Protein AF-A0A7R9KMX4-F1 (afdb_monomer_lite)

Foldseek 3Di:
DPPPPVVVVVVVVVVVVVVVVVVPPDDDDDDDDPPDPDPPPPPPDPDPVQVVLVVCLVVQLVVQLVVQLCCCVPPPDDNVVSLVSNLCSNVVSNVVSVCCCCPVVVVDDYDDDDDDPDDDQDFDPPPPDDPVVVVVVVVLVVLVLLVQLVQLVLQQCLLPPVVLVDPDDGDSPVVSVVQVVQQVVCNRRVHDGDGDDNVVSNVVSVSVDDDDQDDDPNHRDPPPLQLPVVDPVVLVVVVVVVVVVLVVVLVCLVPDPDPVSVSCSSVSVVVVVVVCVPVVCVVDPVSSVCSVVVPPD

Structure (mmCIF, N/CA/C/O backbone):
data_AF-A0A7R9KMX4-F1
#
_entry.id   AF-A0A7R9KMX4-F1
#
loop_
_atom_site.group_PDB
_atom_site.id
_atom_site.type_symbol
_atom_site.label_atom_id
_atom_site.label_alt_id
_atom_site.label_comp_id
_atom_site.label_asym_id
_atom_site.label_entity_id
_atom_site.label_seq_id
_atom_site.pdbx_PDB_ins_code
_atom_site.Cartn_x
_atom_site.Cartn_y
_atom_site.Cartn_z
_atom_site.occupancy
_atom_site.B_iso_or_equiv
_atom_site.auth_seq_id
_atom_site.auth_comp_id
_atom_site.auth_asym_id
_atom_site.auth_atom_id
_atom_site.pdbx_PDB_model_num
ATOM 1 N N . MET A 1 1 ? 10.189 -11.651 -12.670 1.00 30.58 1 MET A N 1
ATOM 2 C CA . MET A 1 1 ? 9.403 -10.481 -12.214 1.00 30.58 1 MET A CA 1
ATOM 3 C C . MET A 1 1 ? 10.370 -9.301 -11.988 1.00 30.58 1 MET A C 1
ATOM 5 O O . MET A 1 1 ? 10.647 -8.910 -10.870 1.00 30.58 1 MET A O 1
ATOM 9 N N . GLN A 1 2 ? 10.963 -8.728 -13.034 1.00 22.75 2 GLN A N 1
ATOM 10 C CA . GLN A 1 2 ? 11.667 -7.454 -12.853 1.00 22.75 2 GLN A CA 1
ATOM 11 C C . GLN A 1 2 ? 10.612 -6.356 -12.738 1.00 22.75 2 GLN A C 1
ATOM 13 O O . GLN A 1 2 ? 9.810 -6.152 -13.646 1.00 22.75 2 GLN A O 1
ATOM 18 N N . TYR A 1 3 ? 10.582 -5.705 -11.580 1.00 24.77 3 TYR A N 1
ATOM 19 C CA . TYR A 1 3 ? 9.851 -4.469 -11.364 1.00 24.77 3 TYR A CA 1
ATOM 20 C C . TYR A 1 3 ? 10.537 -3.410 -12.234 1.00 24.77 3 TYR A C 1
ATOM 22 O O . TYR A 1 3 ? 11.650 -2.979 -11.934 1.00 24.77 3 TYR A O 1
ATOM 30 N N . ASN A 1 4 ? 9.915 -3.046 -13.355 1.00 29.06 4 ASN A N 1
ATOM 31 C CA . ASN A 1 4 ? 10.436 -2.050 -14.290 1.00 29.06 4 ASN A CA 1
ATOM 32 C C . ASN A 1 4 ? 10.187 -0.632 -13.738 1.00 29.06 4 ASN A C 1
ATOM 34 O O . ASN A 1 4 ? 9.539 0.208 -14.350 1.00 29.06 4 ASN A O 1
ATOM 38 N N . SER A 1 5 ? 10.718 -0.351 -12.545 1.00 28.20 5 SER A N 1
ATOM 39 C CA . SER A 1 5 ? 10.874 1.009 -12.008 1.00 28.20 5 SER A CA 1
ATOM 40 C C . SER A 1 5 ? 11.953 1.818 -12.754 1.00 28.20 5 SER A C 1
ATOM 42 O O . SER A 1 5 ? 12.164 2.990 -12.451 1.00 28.20 5 SER A O 1
ATOM 44 N N . SER A 1 6 ? 12.615 1.217 -13.747 1.00 30.69 6 SER A N 1
ATOM 45 C CA . SER A 1 6 ? 13.518 1.860 -14.709 1.00 30.69 6 SER A CA 1
ATOM 46 C C . SER A 1 6 ? 12.793 2.651 -15.802 1.00 30.69 6 SER A C 1
ATOM 48 O O . SER A 1 6 ? 13.384 3.591 -16.327 1.00 30.69 6 SER A O 1
ATOM 50 N N . VAL A 1 7 ? 11.512 2.373 -16.094 1.00 36.19 7 VAL A N 1
ATOM 51 C CA . VAL A 1 7 ? 10.794 3.025 -17.213 1.00 36.19 7 VAL A CA 1
ATOM 52 C C . VAL A 1 7 ? 10.676 4.539 -17.014 1.00 36.19 7 VAL A C 1
ATOM 54 O O . VAL A 1 7 ? 10.764 5.296 -17.976 1.00 36.19 7 VAL A O 1
ATOM 57 N N . SER A 1 8 ? 10.570 5.019 -15.772 1.00 35.72 8 SER A N 1
ATOM 58 C CA . SER A 1 8 ? 10.517 6.459 -15.471 1.00 35.72 8 SER A CA 1
ATOM 59 C C . SER A 1 8 ? 11.884 7.159 -15.493 1.00 35.72 8 SER A C 1
ATOM 61 O O . SER A 1 8 ? 11.933 8.380 -15.595 1.00 35.72 8 SER A O 1
ATOM 63 N N . VAL A 1 9 ? 12.995 6.418 -15.395 1.00 37.81 9 VAL A N 1
ATOM 64 C CA . VAL A 1 9 ? 14.357 6.987 -15.415 1.00 37.81 9 VAL A CA 1
ATOM 65 C C . VAL A 1 9 ? 14.947 6.928 -16.826 1.00 37.81 9 VAL A C 1
ATOM 67 O O . VAL A 1 9 ? 15.541 7.906 -17.275 1.00 37.81 9 VAL A O 1
ATOM 70 N N . GLU A 1 10 ? 14.713 5.840 -17.567 1.00 34.84 10 GLU A N 1
ATOM 71 C CA . GLU A 1 10 ? 15.116 5.728 -18.976 1.00 34.84 10 GLU A CA 1
ATOM 72 C C . GLU A 1 10 ? 14.384 6.736 -19.866 1.00 34.84 10 GLU A C 1
ATOM 74 O O . GLU A 1 10 ? 15.009 7.330 -20.742 1.00 34.84 10 GLU A O 1
ATOM 79 N N . SER A 1 11 ? 13.110 7.034 -19.585 1.00 37.22 11 SER A N 1
ATOM 80 C CA . SER A 1 11 ? 12.368 8.086 -20.298 1.00 37.22 11 SER A CA 1
ATOM 81 C C . SER A 1 11 ? 12.935 9.493 -20.054 1.00 37.22 11 SER A C 1
ATOM 83 O O . SER A 1 11 ? 12.973 10.297 -20.982 1.00 37.22 11 SER A O 1
ATOM 85 N N . TYR A 1 12 ? 13.468 9.789 -18.863 1.00 37.06 12 TYR A N 1
ATOM 86 C CA . TYR A 1 12 ? 14.128 11.075 -18.585 1.00 37.06 12 TYR A CA 1
ATOM 87 C C . TYR A 1 12 ? 15.508 11.202 -19.254 1.00 37.06 12 TYR A C 1
ATOM 89 O O . TYR A 1 12 ? 15.857 12.280 -19.739 1.00 37.06 12 TYR A O 1
ATOM 97 N N . ILE A 1 13 ? 16.280 10.111 -19.327 1.00 40.91 13 ILE A N 1
ATOM 98 C CA . ILE A 1 13 ? 17.601 10.097 -19.982 1.00 40.91 13 ILE A CA 1
ATOM 99 C C . ILE A 1 13 ? 17.457 10.215 -21.511 1.00 40.91 13 ILE A C 1
ATOM 101 O O . ILE A 1 13 ? 18.234 10.925 -22.152 1.00 40.91 13 ILE A O 1
ATOM 105 N N . TYR A 1 14 ? 16.419 9.610 -22.100 1.00 37.66 14 TYR A N 1
ATOM 106 C CA . TYR A 1 14 ? 16.157 9.708 -23.542 1.00 37.66 14 TYR A CA 1
ATOM 107 C C . TYR A 1 14 ? 15.732 11.125 -23.984 1.00 37.66 14 TYR A C 1
ATOM 109 O O . TYR A 1 14 ? 16.100 11.577 -25.069 1.00 37.66 14 TYR A O 1
ATOM 117 N N . ILE A 1 15 ? 15.018 11.874 -23.130 1.00 43.34 15 ILE A N 1
ATOM 118 C CA . ILE A 1 15 ? 14.582 13.254 -23.425 1.00 43.34 15 ILE A CA 1
ATOM 119 C C . ILE A 1 15 ? 15.758 14.254 -23.411 1.00 43.34 15 ILE A C 1
ATOM 121 O O . ILE A 1 15 ? 15.774 15.197 -24.210 1.00 43.34 15 ILE A O 1
ATOM 125 N N . GLN A 1 16 ? 16.778 14.055 -22.566 1.00 35.25 16 GLN A N 1
ATOM 126 C CA . GLN A 1 16 ? 17.958 14.936 -22.552 1.00 35.25 16 GLN A CA 1
ATOM 127 C C . GLN A 1 16 ? 18.905 14.717 -23.739 1.00 35.25 16 GLN A C 1
ATOM 129 O O . GLN A 1 16 ? 19.481 15.681 -24.242 1.00 35.25 16 GLN A O 1
ATOM 134 N N . ASN A 1 17 ? 19.043 13.482 -24.228 1.00 33.88 17 ASN A N 1
ATOM 135 C CA . ASN A 1 17 ? 19.942 13.201 -25.352 1.00 33.88 17 ASN A CA 1
ATOM 136 C C . ASN A 1 17 ? 19.390 13.681 -26.704 1.00 33.88 17 ASN A C 1
ATOM 138 O O . ASN A 1 17 ? 20.171 14.018 -27.587 1.00 33.88 17 ASN A O 1
ATOM 142 N N . ASN A 1 18 ? 18.066 13.792 -26.863 1.00 37.34 18 ASN A N 1
ATOM 143 C CA . ASN A 1 18 ? 17.474 14.296 -28.109 1.00 37.34 18 ASN A CA 1
ATOM 144 C C . ASN A 1 18 ? 17.353 15.827 -28.160 1.00 37.34 18 ASN A C 1
ATOM 146 O O . ASN A 1 18 ? 17.407 16.403 -29.245 1.00 37.34 18 ASN A O 1
ATOM 150 N N . THR A 1 19 ? 17.245 16.511 -27.016 1.00 39.81 19 THR A N 1
ATOM 151 C CA . THR A 1 19 ? 17.252 17.987 -26.988 1.00 39.81 19 THR A CA 1
ATOM 152 C C . THR A 1 19 ? 18.641 18.573 -27.255 1.00 39.81 19 THR A C 1
ATOM 154 O O . THR A 1 19 ? 18.738 19.637 -27.862 1.00 39.81 19 THR A O 1
ATOM 157 N N . SER A 1 20 ? 19.720 17.865 -26.900 1.00 33.75 20 SER A N 1
ATOM 158 C CA . SER A 1 20 ? 21.092 18.266 -27.246 1.00 33.75 20 SER A CA 1
ATOM 159 C C . SER A 1 20 ? 21.442 18.022 -28.721 1.00 33.75 20 SER A C 1
ATOM 161 O O . SER A 1 20 ? 22.230 18.774 -29.291 1.00 33.75 20 SER A O 1
ATOM 163 N N . LEU A 1 21 ? 20.816 17.034 -29.369 1.00 38.41 21 LEU A N 1
ATOM 164 C CA . LEU A 1 21 ? 21.034 16.733 -30.788 1.00 38.41 21 LEU A CA 1
ATOM 165 C C . LEU A 1 21 ? 20.275 17.696 -31.721 1.00 38.41 21 LEU A C 1
ATOM 167 O O . LEU A 1 21 ? 20.786 18.044 -32.781 1.00 38.41 21 LEU A O 1
ATOM 171 N N . PHE A 1 22 ? 19.116 18.213 -31.293 1.00 36.69 22 PHE A N 1
ATOM 172 C CA . PHE A 1 22 ? 18.336 19.203 -32.056 1.00 36.69 22 PHE A CA 1
ATOM 173 C C . PHE A 1 22 ? 18.947 20.618 -32.057 1.00 36.69 22 PHE A C 1
ATOM 175 O O . PHE A 1 22 ? 18.589 21.442 -32.896 1.00 36.69 22 PHE A O 1
ATOM 182 N N . ALA A 1 23 ? 19.878 20.914 -31.143 1.00 33.53 23 ALA A N 1
ATOM 183 C CA . ALA A 1 23 ? 20.538 22.219 -31.062 1.00 33.53 23 ALA A CA 1
ATOM 184 C C . ALA A 1 23 ? 21.723 22.383 -32.039 1.00 33.53 23 ALA A C 1
ATOM 186 O O . ALA A 1 23 ? 22.196 23.501 -32.229 1.00 33.53 23 ALA A O 1
ATOM 187 N N . ASN A 1 24 ? 22.194 21.304 -32.679 1.00 32.41 24 ASN A N 1
ATOM 188 C CA . ASN A 1 24 ? 23.430 21.310 -33.475 1.00 32.41 24 ASN A CA 1
ATOM 189 C C . ASN A 1 24 ? 23.226 21.263 -34.999 1.00 32.41 24 ASN A C 1
ATOM 191 O O . ASN A 1 24 ? 24.186 21.043 -35.734 1.00 32.41 24 ASN A O 1
ATOM 195 N N . THR A 1 25 ? 22.012 21.486 -35.509 1.00 35.09 25 THR A N 1
ATOM 196 C CA . THR A 1 25 ? 21.752 21.437 -36.962 1.00 35.09 25 THR A CA 1
ATOM 197 C C . THR A 1 25 ? 20.990 22.659 -37.465 1.00 35.09 25 THR A C 1
ATOM 199 O O . THR A 1 25 ? 19.931 22.568 -38.073 1.00 35.09 25 THR A O 1
ATOM 202 N N . THR A 1 26 ? 21.572 23.837 -37.261 1.00 38.19 26 THR A N 1
ATOM 203 C CA . THR A 1 26 ? 21.320 24.992 -38.129 1.00 38.19 26 THR A CA 1
ATOM 204 C C . THR A 1 26 ? 22.651 25.419 -38.721 1.00 38.19 26 THR A C 1
ATOM 206 O O . THR A 1 26 ? 23.352 26.206 -38.097 1.00 38.19 26 THR A O 1
ATOM 209 N N . ASN A 1 27 ? 23.036 24.814 -39.849 1.00 33.09 27 ASN A N 1
ATOM 210 C CA . ASN A 1 27 ? 23.897 25.386 -40.894 1.00 33.09 27 ASN A CA 1
ATOM 211 C C . ASN A 1 27 ? 24.183 24.320 -41.962 1.00 33.09 27 ASN A C 1
ATOM 213 O O . ASN A 1 27 ? 24.809 23.309 -41.664 1.00 33.09 27 ASN A O 1
ATOM 217 N N . GLY A 1 28 ? 23.788 24.587 -43.208 1.00 28.56 28 GLY A N 1
ATOM 218 C CA . GLY A 1 28 ? 24.294 23.857 -44.373 1.00 28.56 28 GLY A CA 1
ATOM 219 C C . GLY A 1 28 ? 23.216 23.176 -45.203 1.00 28.56 28 GLY A C 1
ATOM 220 O O . GLY A 1 28 ? 22.692 22.131 -44.844 1.00 28.56 28 GLY A O 1
ATOM 221 N N . THR A 1 29 ? 22.914 23.808 -46.326 1.00 37.19 29 THR A N 1
ATOM 222 C CA . THR A 1 29 ? 22.140 23.345 -47.477 1.00 37.19 29 THR A CA 1
ATOM 223 C C . THR A 1 29 ? 22.637 22.012 -48.053 1.00 37.19 29 THR A C 1
ATOM 225 O O . THR A 1 29 ? 23.838 21.870 -48.251 1.00 37.19 29 THR A O 1
ATOM 228 N N . GLU A 1 30 ? 21.709 21.102 -48.386 1.00 34.03 30 GLU A N 1
ATOM 229 C CA . GLU A 1 30 ? 21.557 20.388 -49.679 1.00 34.03 30 GLU A CA 1
ATOM 230 C C . GLU A 1 30 ? 20.986 18.957 -49.538 1.00 34.03 30 GLU A C 1
ATOM 232 O O . GLU A 1 30 ? 21.376 18.179 -48.674 1.00 34.03 30 GLU A O 1
ATOM 237 N N . ASN A 1 31 ? 20.098 18.629 -50.486 1.00 28.72 31 ASN A N 1
ATOM 238 C CA . ASN A 1 31 ? 19.671 17.297 -50.945 1.00 28.72 31 ASN A CA 1
ATOM 239 C C . ASN A 1 31 ? 18.545 16.571 -50.189 1.00 28.72 31 ASN A C 1
ATOM 241 O O . ASN A 1 31 ? 18.728 15.631 -49.420 1.00 28.72 31 ASN A O 1
ATOM 245 N N . ALA A 1 32 ? 17.325 16.955 -50.577 1.00 36.97 32 ALA A N 1
ATOM 246 C CA . ALA A 1 32 ? 16.150 16.096 -50.581 1.00 36.97 32 ALA A CA 1
ATOM 247 C C . ALA A 1 32 ? 16.429 14.813 -51.391 1.00 36.97 32 ALA A C 1
ATOM 249 O O . ALA A 1 32 ? 16.738 14.921 -52.574 1.00 36.97 32 ALA A O 1
ATOM 250 N N . THR A 1 33 ? 16.359 13.638 -50.746 1.00 34.34 33 THR A N 1
ATOM 251 C CA . THR A 1 33 ? 16.048 12.284 -51.302 1.00 34.34 33 THR A CA 1
ATOM 252 C C . THR A 1 33 ? 16.370 11.121 -50.339 1.00 34.34 33 THR A C 1
ATOM 254 O O . THR A 1 33 ? 16.386 9.967 -50.752 1.00 34.34 33 THR A O 1
ATOM 257 N N . ILE A 1 34 ? 16.560 11.365 -49.036 1.00 32.06 34 ILE A N 1
ATOM 258 C CA . ILE A 1 34 ? 16.674 10.297 -48.023 1.00 32.06 34 ILE A CA 1
ATOM 259 C C . ILE A 1 34 ? 15.578 10.496 -46.970 1.00 32.06 34 ILE A C 1
ATOM 261 O O . ILE A 1 34 ? 15.828 10.917 -45.848 1.00 32.06 34 ILE A O 1
ATOM 265 N N . PHE A 1 35 ? 14.330 10.272 -47.364 1.00 33.22 35 PHE A N 1
ATOM 266 C CA . PHE A 1 35 ? 13.185 10.203 -46.459 1.00 33.22 35 PHE A CA 1
ATOM 267 C C . PHE A 1 35 ? 12.328 9.048 -46.960 1.00 33.22 35 PHE A C 1
ATOM 269 O O . PHE A 1 35 ? 11.509 9.276 -47.834 1.00 33.22 35 PHE A O 1
ATOM 276 N N . ASP A 1 36 ? 12.592 7.827 -46.485 1.00 34.94 36 ASP A N 1
ATOM 277 C CA . ASP A 1 36 ? 11.565 6.769 -46.460 1.00 34.94 36 ASP A CA 1
ATOM 278 C C . ASP A 1 36 ? 11.897 5.549 -45.577 1.00 34.94 36 ASP A C 1
ATOM 280 O O . ASP A 1 36 ? 10.985 4.799 -45.265 1.00 34.94 36 ASP A O 1
ATOM 284 N N . ASP A 1 37 ? 13.116 5.374 -45.044 1.00 33.97 37 ASP A N 1
ATOM 285 C CA . ASP A 1 37 ? 13.432 4.194 -44.205 1.00 33.97 37 ASP A CA 1
ATOM 286 C C . ASP A 1 37 ? 14.075 4.537 -42.852 1.00 33.97 37 ASP A C 1
ATOM 288 O O . ASP A 1 37 ? 15.159 4.085 -42.490 1.00 33.97 37 ASP A O 1
ATOM 292 N N . LEU A 1 38 ? 13.365 5.327 -42.050 1.00 33.78 38 LEU A N 1
ATOM 293 C CA . LEU A 1 38 ? 13.556 5.347 -40.600 1.00 33.78 38 LEU A CA 1
ATOM 294 C C . LEU A 1 38 ? 12.196 5.096 -39.967 1.00 33.78 38 LEU A C 1
ATOM 296 O O . LEU A 1 38 ? 11.449 6.017 -39.641 1.00 33.78 38 LEU A O 1
ATOM 300 N N . THR A 1 39 ? 11.871 3.812 -39.822 1.00 35.50 39 THR A N 1
ATOM 301 C CA . THR A 1 39 ? 10.786 3.325 -38.975 1.00 35.50 39 THR A CA 1
ATOM 302 C C . THR A 1 39 ? 11.044 3.781 -37.540 1.00 35.50 39 THR A C 1
ATOM 304 O O . THR A 1 39 ? 11.633 3.067 -36.728 1.00 35.50 39 THR A O 1
ATOM 307 N N . LEU A 1 40 ? 10.607 5.002 -37.240 1.00 34.25 40 LEU A N 1
ATOM 308 C CA . LEU A 1 40 ? 10.244 5.440 -35.906 1.00 34.25 40 LEU A CA 1
ATOM 309 C C . LEU A 1 40 ? 9.322 4.366 -35.329 1.00 34.25 40 LEU A C 1
ATOM 311 O O . LEU A 1 40 ? 8.212 4.151 -35.819 1.00 34.25 40 LEU A O 1
ATOM 315 N N . THR A 1 41 ? 9.802 3.657 -34.313 1.00 34.78 41 THR A N 1
ATOM 316 C CA . THR A 1 41 ? 8.958 2.779 -33.511 1.00 34.78 41 THR A CA 1
ATOM 317 C C . THR A 1 41 ? 7.752 3.590 -33.012 1.00 34.78 41 THR A C 1
ATOM 319 O O . THR A 1 41 ? 7.910 4.737 -32.583 1.00 34.78 41 THR A O 1
ATOM 322 N N . PRO A 1 42 ? 6.526 3.046 -33.074 1.00 44.25 42 PRO A N 1
ATOM 323 C CA . PRO A 1 42 ? 5.295 3.790 -32.818 1.00 44.25 42 PRO A CA 1
ATOM 324 C C . PRO A 1 42 ? 5.039 3.994 -31.313 1.00 44.25 42 PRO A C 1
ATOM 326 O O . PRO A 1 42 ? 3.900 3.929 -30.866 1.00 44.25 42 PRO A O 1
ATOM 329 N N . GLU A 1 43 ? 6.079 4.221 -30.508 1.00 47.31 43 GLU A N 1
ATOM 330 C CA . GLU A 1 43 ? 5.955 4.433 -29.057 1.00 47.31 43 GLU A CA 1
ATOM 331 C C . GLU A 1 43 ? 5.979 5.918 -28.657 1.00 47.31 43 GLU A C 1
ATOM 333 O O . GLU A 1 43 ? 5.902 6.242 -27.476 1.00 47.31 43 GLU A O 1
ATOM 338 N N . LEU A 1 44 ? 6.008 6.847 -29.624 1.00 49.62 44 LEU A N 1
ATOM 339 C CA . LEU A 1 44 ? 6.093 8.286 -29.341 1.00 49.62 44 LEU A CA 1
ATOM 340 C C . LEU A 1 44 ? 5.053 9.153 -30.066 1.00 49.62 44 LEU A C 1
ATOM 342 O O . LEU A 1 44 ? 5.310 10.314 -30.373 1.00 49.62 44 LEU A O 1
ATOM 346 N N . ILE A 1 45 ? 3.853 8.626 -30.318 1.00 57.44 45 ILE A N 1
ATOM 347 C CA . ILE A 1 45 ? 2.699 9.477 -30.640 1.00 57.44 45 ILE A CA 1
ATOM 348 C C . ILE A 1 45 ? 1.818 9.518 -29.397 1.00 57.44 45 ILE A C 1
ATOM 350 O O . ILE A 1 45 ? 0.981 8.644 -29.181 1.00 57.44 45 ILE A O 1
ATOM 354 N N . CYS A 1 46 ? 2.014 10.545 -28.569 1.00 68.06 46 CYS A N 1
ATOM 355 C CA . CYS A 1 46 ? 1.087 10.885 -27.494 1.00 68.06 46 CYS A CA 1
ATOM 356 C C . CYS A 1 46 ? -0.251 11.304 -28.124 1.00 68.06 46 CYS A C 1
ATOM 358 O O . CYS A 1 46 ? -0.472 12.466 -28.472 1.00 68.06 46 CYS A O 1
ATOM 360 N N . ARG A 1 47 ? -1.126 10.323 -28.347 1.00 76.69 47 ARG A N 1
ATOM 361 C CA . ARG A 1 47 ? -2.477 10.534 -28.860 1.00 76.69 47 ARG A CA 1
ATOM 362 C C . ARG A 1 47 ? -3.351 11.045 -27.726 1.00 76.69 47 ARG A C 1
ATOM 364 O O . ARG A 1 47 ? -3.534 10.364 -26.718 1.00 76.69 47 ARG A O 1
ATOM 371 N N . ARG A 1 48 ? -3.908 12.250 -27.889 1.00 84.00 48 ARG A N 1
ATOM 372 C CA . ARG A 1 48 ? -4.796 12.851 -26.878 1.00 84.00 48 ARG A CA 1
ATOM 373 C C . ARG A 1 48 ? -6.009 11.962 -26.611 1.00 84.00 48 ARG A C 1
ATOM 375 O O . ARG A 1 48 ? -6.431 11.880 -25.461 1.00 84.00 48 ARG A O 1
ATOM 382 N N . GLU A 1 49 ? -6.528 11.277 -27.635 1.00 86.50 49 GLU A N 1
ATOM 383 C CA . GLU A 1 49 ? -7.644 10.341 -27.477 1.00 86.50 49 GLU A CA 1
ATOM 384 C C . GLU A 1 49 ? -7.347 9.204 -26.481 1.00 86.50 49 GLU A C 1
ATOM 386 O O . GLU A 1 49 ? -8.202 8.889 -25.654 1.00 86.50 49 GLU A O 1
ATOM 391 N N . SER A 1 50 ? -6.127 8.654 -26.473 1.00 85.50 50 SER A N 1
ATOM 392 C CA . SER A 1 50 ? -5.733 7.566 -25.565 1.00 85.50 50 SER A CA 1
ATOM 393 C C . SER A 1 50 ? -5.628 8.039 -24.113 1.00 85.50 50 SER A C 1
ATOM 395 O O . SER A 1 50 ? -6.105 7.357 -23.206 1.00 85.50 50 SER A O 1
ATOM 397 N N . SER A 1 51 ? -5.077 9.234 -23.877 1.00 88.50 51 SER A N 1
ATOM 398 C CA . SER A 1 51 ? -4.981 9.811 -22.527 1.00 88.50 51 SER A CA 1
ATOM 399 C C . SER A 1 51 ? -6.356 10.144 -21.940 1.00 88.50 51 SER A C 1
ATOM 401 O O . SER A 1 51 ? -6.605 9.889 -20.761 1.00 88.50 51 SER A O 1
ATOM 403 N N . LEU A 1 52 ? -7.265 10.690 -22.759 1.00 89.56 52 LEU A N 1
ATOM 404 C CA . LEU A 1 52 ? -8.637 10.988 -22.338 1.00 89.56 52 LEU A CA 1
ATOM 405 C C . LEU A 1 52 ? -9.421 9.709 -22.031 1.00 89.56 52 LEU A C 1
ATOM 407 O O . LEU A 1 52 ? -10.119 9.658 -21.018 1.00 89.56 52 LEU A O 1
ATOM 411 N N . LEU A 1 53 ? -9.271 8.671 -22.859 1.00 89.50 53 LEU A N 1
ATOM 412 C CA . LEU A 1 53 ? -9.894 7.374 -22.618 1.00 89.50 53 LEU A CA 1
ATOM 413 C C . LEU A 1 53 ? -9.355 6.722 -21.338 1.00 89.50 53 LEU A C 1
ATOM 415 O O . LEU A 1 53 ? -10.148 6.250 -20.530 1.00 89.50 53 LEU A O 1
ATOM 419 N N . PHE A 1 54 ? -8.039 6.748 -21.099 1.00 89.25 54 PHE A N 1
ATOM 420 C CA . PHE A 1 54 ? -7.454 6.219 -19.863 1.00 89.25 54 PHE A CA 1
ATOM 421 C C . PHE A 1 54 ? -7.995 6.937 -18.622 1.00 89.25 54 PHE A C 1
ATOM 423 O O . PHE A 1 54 ? -8.388 6.285 -17.658 1.00 89.25 54 PHE A O 1
ATOM 430 N N . LEU A 1 55 ? -8.084 8.270 -18.656 1.00 91.12 55 LEU A N 1
ATOM 431 C CA . LEU A 1 55 ? -8.644 9.059 -17.557 1.00 91.12 55 LEU A CA 1
ATOM 432 C C . LEU A 1 55 ? -10.125 8.732 -17.333 1.00 91.12 55 LEU A C 1
ATOM 434 O O . LEU A 1 55 ? -10.541 8.531 -16.191 1.00 91.12 55 LEU A O 1
ATOM 438 N N . LEU A 1 56 ? -10.911 8.631 -18.408 1.00 92.50 56 LEU A N 1
ATOM 439 C CA . LEU A 1 56 ? -12.323 8.254 -18.343 1.00 92.50 56 LEU A CA 1
ATOM 440 C C . LEU A 1 56 ? -12.495 6.854 -17.745 1.00 92.50 56 LEU A C 1
ATOM 442 O O . LEU A 1 56 ? -13.338 6.668 -16.869 1.00 92.50 56 LEU A O 1
ATOM 446 N N . LEU A 1 57 ? -11.677 5.885 -18.164 1.00 91.94 57 LEU A N 1
ATOM 447 C CA . LEU A 1 57 ? -11.716 4.523 -17.638 1.00 91.94 57 LEU A CA 1
ATOM 448 C C . LEU A 1 57 ? -11.241 4.463 -16.174 1.00 91.94 57 LEU A C 1
ATOM 450 O O . LEU A 1 57 ? -11.843 3.784 -15.344 1.00 91.94 57 LEU A O 1
ATOM 454 N N . MET A 1 58 ? -10.208 5.214 -15.800 1.00 93.38 58 MET A N 1
ATOM 455 C CA . MET A 1 58 ? -9.727 5.271 -14.418 1.00 93.38 58 MET A CA 1
ATOM 456 C C . MET A 1 58 ? -10.774 5.894 -13.484 1.00 93.38 58 MET A C 1
ATOM 458 O O . MET A 1 58 ? -11.133 5.307 -12.466 1.00 93.38 58 MET A O 1
ATOM 462 N N . LEU A 1 59 ? -11.309 7.069 -13.826 1.00 95.88 59 LEU A N 1
ATOM 463 C CA . LEU A 1 59 ? -12.312 7.731 -12.989 1.00 95.88 59 LEU A CA 1
ATOM 464 C C . LEU A 1 59 ? -13.639 6.971 -12.993 1.00 95.88 59 LEU A C 1
ATOM 466 O O . LEU A 1 59 ? -14.278 6.860 -11.950 1.00 95.88 59 LEU A O 1
ATOM 470 N N . GLY A 1 60 ? -14.030 6.405 -14.136 1.00 95.44 60 GLY A N 1
ATOM 471 C CA . GLY A 1 60 ? -15.231 5.588 -14.264 1.00 95.44 60 GLY A CA 1
ATOM 472 C C . GLY A 1 60 ? -15.160 4.300 -13.444 1.00 95.44 60 GLY A C 1
ATOM 473 O O . GLY A 1 60 ? -16.137 3.961 -12.779 1.00 95.44 60 GLY A O 1
ATOM 474 N N . THR A 1 61 ? -14.009 3.611 -13.418 1.00 95.50 61 THR A N 1
ATOM 475 C CA . THR A 1 61 ? -13.848 2.373 -12.625 1.00 95.50 61 THR A CA 1
ATOM 476 C C . THR A 1 61 ? -13.905 2.694 -11.143 1.00 95.50 61 THR A C 1
ATOM 478 O O . THR A 1 61 ? -14.624 2.020 -10.410 1.00 95.50 61 THR A O 1
ATOM 481 N N . VAL A 1 62 ? -13.205 3.746 -10.705 1.00 95.88 62 VAL A N 1
ATOM 482 C CA . VAL A 1 62 ? -13.220 4.190 -9.305 1.00 95.88 62 VAL A CA 1
ATOM 483 C C . VAL A 1 62 ? -14.623 4.616 -8.885 1.00 95.88 62 VAL A C 1
ATOM 485 O O . VAL A 1 62 ? -15.103 4.175 -7.843 1.00 95.88 62 VAL A O 1
ATOM 488 N N . TRP A 1 63 ? -15.311 5.426 -9.694 1.00 96.38 63 TRP A N 1
ATOM 489 C CA . TRP A 1 63 ? -16.669 5.873 -9.393 1.00 96.38 63 TRP A CA 1
ATOM 490 C C . TRP A 1 63 ? -17.642 4.695 -9.291 1.00 96.38 63 TRP A C 1
ATOM 492 O O . TRP A 1 63 ? -18.384 4.596 -8.313 1.00 96.38 63 TRP A O 1
ATOM 502 N N . LEU A 1 64 ? -17.603 3.769 -10.253 1.00 96.06 64 LEU A N 1
ATOM 503 C CA . LEU A 1 64 ? -18.471 2.596 -10.263 1.00 96.06 64 LEU A CA 1
ATOM 504 C C . LEU A 1 64 ? -18.171 1.660 -9.084 1.00 96.06 64 LEU A C 1
ATOM 506 O O . LEU A 1 64 ? -19.100 1.245 -8.396 1.00 96.06 64 LEU A O 1
ATOM 510 N N . ALA A 1 65 ? -16.895 1.376 -8.804 1.00 95.12 65 ALA A N 1
ATOM 511 C CA . ALA A 1 65 ? -16.484 0.526 -7.687 1.00 95.12 65 ALA A CA 1
ATOM 512 C C . ALA A 1 65 ? -16.891 1.126 -6.334 1.00 95.12 65 ALA A C 1
ATOM 514 O O . ALA A 1 65 ? -17.452 0.426 -5.495 1.00 95.12 65 ALA A O 1
ATOM 515 N N . VAL A 1 66 ? -16.667 2.428 -6.123 1.00 94.06 66 VAL A N 1
ATOM 516 C CA . VAL A 1 66 ? -17.064 3.125 -4.888 1.00 94.06 66 VAL A CA 1
ATOM 517 C C . VAL A 1 66 ? -18.585 3.212 -4.765 1.00 94.06 66 VAL A C 1
ATOM 519 O O . VAL A 1 66 ? -19.111 3.093 -3.659 1.00 94.06 66 VAL A O 1
ATOM 522 N N . SER A 1 67 ? -19.305 3.391 -5.874 1.00 92.38 67 SER A N 1
ATOM 523 C CA . SER A 1 67 ? -20.768 3.362 -5.890 1.00 92.38 67 SER A CA 1
ATOM 524 C C . SER A 1 67 ? -21.272 1.984 -5.454 1.00 92.38 67 SER A C 1
ATOM 526 O O . SER A 1 67 ? -21.957 1.909 -4.435 1.00 92.38 67 SER A O 1
ATOM 528 N N . LEU A 1 68 ? -20.829 0.900 -6.118 1.00 91.81 68 LEU A N 1
ATOM 529 C CA . LEU A 1 68 ? -21.133 -0.503 -5.773 1.00 91.81 68 LEU A CA 1
ATOM 530 C C . LEU A 1 68 ? -20.778 -0.834 -4.319 1.00 91.81 68 LEU A C 1
ATOM 532 O O . LEU A 1 68 ? -21.603 -1.379 -3.595 1.00 91.81 68 LEU A O 1
ATOM 536 N N . PHE A 1 69 ? -19.607 -0.421 -3.841 1.00 90.75 69 PHE A N 1
ATOM 537 C CA . PHE A 1 69 ? -19.220 -0.612 -2.445 1.00 90.75 69 PHE A CA 1
ATOM 538 C C . PHE A 1 69 ? -20.165 0.115 -1.468 1.00 90.75 69 PHE A C 1
ATOM 540 O O . PHE A 1 69 ? -20.569 -0.438 -0.443 1.00 90.75 69 PHE A O 1
ATOM 547 N N . ASN A 1 70 ? -20.583 1.345 -1.788 1.00 88.75 70 ASN A N 1
ATOM 548 C CA . ASN A 1 70 ? -21.504 2.116 -0.950 1.00 88.75 70 ASN A CA 1
ATOM 549 C C . ASN A 1 70 ? -22.964 1.641 -1.023 1.00 88.75 70 ASN A C 1
ATOM 551 O O . ASN A 1 70 ? -23.734 1.989 -0.122 1.00 88.75 70 ASN A O 1
ATOM 555 N N . PHE A 1 71 ? -23.353 0.800 -1.993 1.00 86.50 71 PHE A N 1
ATOM 556 C CA . PHE A 1 71 ? -24.671 0.150 -1.967 1.00 86.50 71 PHE A CA 1
ATOM 557 C C . PHE A 1 71 ? -24.879 -0.658 -0.683 1.00 86.50 71 PHE A C 1
ATOM 559 O O . PHE A 1 71 ? -26.030 -0.813 -0.268 1.00 86.50 71 PHE A O 1
ATOM 566 N N . ASN A 1 72 ? -23.803 -1.058 0.016 1.00 84.06 72 ASN A N 1
ATOM 567 C CA . ASN A 1 72 ? -23.910 -1.702 1.325 1.00 84.06 72 ASN A CA 1
ATOM 568 C C . ASN A 1 72 ? -24.586 -0.863 2.415 1.00 84.06 72 ASN A C 1
ATOM 570 O O . ASN A 1 72 ? -25.195 -1.394 3.337 1.00 84.06 72 ASN A O 1
ATOM 574 N N . LYS A 1 73 ? -24.586 0.460 2.270 1.00 83.19 73 LYS A N 1
ATOM 575 C CA . LYS A 1 73 ? -25.245 1.366 3.219 1.00 83.19 73 LYS A CA 1
ATOM 576 C C . LYS A 1 73 ? -26.709 1.628 2.874 1.00 83.19 73 LYS A C 1
ATOM 578 O O . LYS A 1 73 ? -27.428 2.233 3.663 1.00 83.19 73 LYS A O 1
ATOM 583 N N . THR A 1 74 ? -27.159 1.212 1.692 1.00 86.06 74 THR A N 1
ATOM 584 C CA . THR A 1 74 ? -28.507 1.518 1.205 1.00 86.06 74 THR A CA 1
ATOM 585 C C . THR A 1 74 ? -29.533 0.465 1.653 1.00 86.06 74 THR A C 1
ATOM 587 O O . THR A 1 74 ? -29.176 -0.706 1.840 1.00 86.06 74 THR A O 1
ATOM 590 N N . PRO A 1 75 ? -30.818 0.844 1.819 1.00 82.56 75 PRO A N 1
ATOM 591 C CA . PRO A 1 75 ? -31.879 -0.064 2.266 1.00 82.56 75 PRO A CA 1
ATOM 592 C C . PRO A 1 75 ? -32.539 -0.875 1.133 1.00 82.56 75 PRO A C 1
ATOM 594 O O . PRO A 1 75 ? -33.475 -1.623 1.389 1.00 82.56 75 PRO A O 1
ATOM 597 N N . TYR A 1 76 ? -32.100 -0.724 -0.122 1.00 81.00 76 TYR A N 1
ATOM 598 C CA . TYR A 1 76 ? -32.837 -1.224 -1.291 1.00 81.00 76 TYR A CA 1
ATOM 599 C C . TYR A 1 76 ? -32.681 -2.736 -1.569 1.00 81.00 76 TYR A C 1
ATOM 601 O O . TYR A 1 76 ? -33.481 -3.288 -2.322 1.00 81.00 76 TYR A O 1
ATOM 609 N N . LEU A 1 77 ? -31.674 -3.419 -1.000 1.00 83.75 77 LEU A N 1
ATOM 610 C CA . LEU A 1 77 ? -31.390 -4.848 -1.234 1.00 83.75 77 LEU A CA 1
ATOM 611 C C . LEU A 1 77 ? -31.307 -5.661 0.071 1.00 83.75 77 LEU A C 1
ATOM 613 O O . LEU A 1 77 ? -30.934 -5.146 1.123 1.00 83.75 77 LEU A O 1
ATOM 617 N N . GLN A 1 78 ? -31.599 -6.965 -0.025 1.00 86.25 78 GLN A N 1
ATOM 618 C CA . GLN A 1 78 ? -31.427 -7.933 1.067 1.00 86.25 78 GLN A CA 1
ATOM 619 C C . GLN A 1 78 ? -29.956 -8.018 1.511 1.00 86.25 78 GLN A C 1
ATOM 621 O O . GLN A 1 78 ? -29.059 -8.021 0.665 1.00 86.25 78 GLN A O 1
ATOM 626 N N . ALA A 1 79 ? -29.724 -8.151 2.823 1.00 83.50 79 ALA A N 1
ATOM 627 C CA . ALA A 1 79 ? -28.401 -8.077 3.452 1.00 83.50 79 ALA A CA 1
ATOM 628 C C . ALA A 1 79 ? -27.328 -8.946 2.766 1.00 83.50 79 ALA A C 1
ATOM 630 O O . ALA A 1 79 ? -26.281 -8.429 2.393 1.00 83.50 79 ALA A O 1
ATOM 631 N N . SER A 1 80 ? -27.617 -10.219 2.478 1.00 83.12 80 SER A N 1
ATOM 632 C CA . SER A 1 80 ? -26.639 -11.130 1.859 1.00 83.12 80 SER A CA 1
ATOM 633 C C . SER A 1 80 ? -26.251 -10.739 0.428 1.00 83.12 80 SER A C 1
ATOM 635 O O . SER A 1 80 ? -25.094 -10.850 0.041 1.00 83.12 80 SER A O 1
ATOM 637 N N . LYS A 1 81 ? -27.207 -10.255 -0.382 1.00 87.94 81 LYS A N 1
ATOM 638 C CA . LYS A 1 81 ? -26.913 -9.797 -1.757 1.00 87.94 81 LYS A CA 1
ATOM 639 C C . LYS A 1 81 ? -26.073 -8.526 -1.750 1.00 87.94 81 LYS A C 1
ATOM 641 O O . LYS A 1 81 ? -25.305 -8.277 -2.672 1.00 87.94 81 LYS A O 1
ATOM 646 N N . ARG A 1 82 ? -26.270 -7.712 -0.721 1.00 88.06 82 ARG A N 1
ATOM 647 C CA . ARG A 1 82 ? -25.627 -6.426 -0.541 1.00 88.06 82 ARG A CA 1
ATOM 648 C C . ARG A 1 82 ? -24.165 -6.576 -0.103 1.00 88.06 82 ARG A C 1
ATOM 650 O O . ARG A 1 82 ? -23.312 -5.870 -0.627 1.00 88.06 82 ARG A O 1
ATOM 657 N N . GLU A 1 83 ? -23.893 -7.525 0.784 1.00 86.00 83 GLU A N 1
ATOM 658 C CA . GLU A 1 83 ? -22.540 -7.929 1.178 1.00 86.00 83 GLU A CA 1
ATOM 659 C C . GLU A 1 83 ? -21.768 -8.527 -0.003 1.00 86.00 83 GLU A C 1
ATOM 661 O O . GLU A 1 83 ? -20.712 -8.014 -0.366 1.00 86.00 83 GLU A O 1
ATOM 666 N N . LEU A 1 84 ? -22.382 -9.476 -0.723 1.00 88.19 84 LEU A N 1
ATOM 667 C CA . LEU A 1 84 ? -21.814 -10.038 -1.952 1.00 88.19 84 LEU A CA 1
ATOM 668 C C . LEU A 1 84 ? -21.446 -8.940 -2.967 1.00 88.19 84 LEU A C 1
ATOM 670 O O . LEU A 1 84 ? -20.367 -8.945 -3.551 1.00 88.19 84 LEU A O 1
ATOM 674 N N . LEU A 1 85 ? -22.335 -7.972 -3.185 1.00 88.44 85 LEU A N 1
ATOM 675 C CA . LEU A 1 85 ? -22.091 -6.888 -4.135 1.00 88.44 85 LEU A CA 1
ATOM 676 C C . LEU A 1 85 ? -20.968 -5.939 -3.679 1.00 88.44 85 LEU A C 1
ATOM 678 O O . LEU A 1 85 ? -20.268 -5.394 -4.532 1.00 88.44 85 LEU A O 1
ATOM 682 N N . ALA A 1 86 ? -20.766 -5.767 -2.370 1.00 87.62 86 ALA A N 1
ATOM 683 C CA . ALA A 1 86 ? -19.675 -4.965 -1.822 1.00 87.62 86 ALA A CA 1
ATOM 684 C C . ALA A 1 86 ? -18.309 -5.652 -1.984 1.00 87.62 86 ALA A C 1
ATOM 686 O O . ALA A 1 86 ? -17.351 -4.988 -2.383 1.00 87.62 86 ALA A O 1
ATOM 687 N N . ASP A 1 87 ? -18.232 -6.966 -1.760 1.00 88.75 87 ASP A N 1
ATOM 688 C CA . ASP A 1 87 ? -16.992 -7.743 -1.907 1.00 88.75 87 ASP A CA 1
ATOM 689 C C . ASP A 1 87 ? -16.542 -7.842 -3.372 1.00 88.75 87 ASP A C 1
ATOM 691 O O . ASP A 1 87 ? -15.362 -7.690 -3.693 1.00 88.75 87 ASP A O 1
ATOM 695 N N . TYR A 1 88 ? -17.495 -8.025 -4.293 1.00 91.19 88 TYR A N 1
ATOM 696 C CA . TYR A 1 88 ? -17.232 -8.113 -5.734 1.00 91.19 88 TYR A CA 1
ATOM 697 C C . TYR A 1 88 ? -17.266 -6.757 -6.460 1.00 91.19 88 TYR A C 1
ATOM 699 O O . TYR A 1 88 ? -17.156 -6.722 -7.690 1.00 91.19 88 TYR A O 1
ATOM 707 N N . ALA A 1 89 ? -17.375 -5.636 -5.739 1.00 92.00 89 ALA A N 1
ATOM 708 C CA . ALA A 1 89 ? -17.496 -4.302 -6.329 1.00 92.00 89 ALA A CA 1
ATOM 709 C C . ALA A 1 89 ? -16.331 -3.958 -7.275 1.00 92.00 89 ALA A C 1
ATOM 711 O O . ALA A 1 89 ? -16.561 -3.495 -8.394 1.00 92.00 89 ALA A O 1
ATOM 712 N N . LEU A 1 90 ? -15.084 -4.217 -6.854 1.00 92.38 90 LEU A N 1
ATOM 713 C CA . LEU A 1 90 ? -13.889 -3.903 -7.645 1.00 92.38 90 LEU A CA 1
ATOM 714 C C . LEU A 1 90 ? -13.764 -4.793 -8.902 1.00 92.38 90 LEU A C 1
ATOM 716 O O . LEU A 1 90 ? -13.680 -4.227 -9.994 1.00 92.38 90 LEU A O 1
ATOM 720 N N . PRO A 1 91 ? -13.808 -6.142 -8.819 1.00 93.94 91 PRO A N 1
ATOM 721 C CA . PRO A 1 91 ? -13.794 -6.991 -10.013 1.00 93.94 91 PRO A CA 1
ATOM 722 C C . PRO A 1 91 ? -14.939 -6.685 -10.986 1.00 93.94 91 PRO A C 1
ATOM 724 O O . PRO A 1 91 ? -14.714 -6.601 -12.191 1.00 93.94 91 PRO A O 1
ATOM 727 N N . CYS A 1 92 ? -16.157 -6.471 -10.477 1.00 93.94 92 CYS A N 1
ATOM 728 C CA . CYS A 1 92 ? -17.320 -6.151 -11.303 1.00 93.94 92 CYS A CA 1
ATOM 729 C C . CYS A 1 92 ? -17.136 -4.822 -12.052 1.00 93.94 92 CYS A C 1
ATOM 731 O O . CYS A 1 92 ? -17.359 -4.758 -13.261 1.00 93.94 92 CYS A O 1
ATOM 733 N N . ALA A 1 93 ? -16.662 -3.776 -11.365 1.00 95.75 93 ALA A N 1
ATOM 734 C CA . ALA A 1 93 ? -16.410 -2.477 -11.981 1.00 95.75 93 ALA A CA 1
ATOM 735 C C . ALA A 1 93 ? -15.324 -2.539 -13.066 1.00 95.75 93 ALA A C 1
ATOM 737 O O . ALA A 1 93 ? -15.493 -1.939 -14.129 1.00 95.75 93 ALA A O 1
ATOM 738 N N . VAL A 1 94 ? -14.241 -3.291 -12.828 1.00 94.00 94 VAL A N 1
ATOM 739 C CA . VAL A 1 94 ? -13.184 -3.511 -13.826 1.00 94.00 94 VAL A CA 1
ATOM 740 C C . VAL A 1 94 ? -13.746 -4.234 -15.046 1.00 94.00 94 VAL A C 1
ATOM 742 O O . VAL A 1 94 ? -13.570 -3.750 -16.156 1.00 94.00 94 VAL A O 1
ATOM 745 N N . LEU A 1 95 ? -14.486 -5.334 -14.870 1.00 94.75 95 LEU A N 1
ATOM 746 C CA . LEU A 1 95 ? -15.049 -6.096 -15.991 1.00 94.75 95 LEU A CA 1
ATOM 747 C C . LEU A 1 95 ? -16.031 -5.272 -16.829 1.00 94.75 95 LEU A C 1
ATOM 749 O O . LEU A 1 95 ? -15.925 -5.253 -18.056 1.00 94.75 95 LEU A O 1
ATOM 753 N N . LEU A 1 96 ? -16.964 -4.571 -16.179 1.00 94.81 96 LEU A N 1
ATOM 754 C CA . LEU A 1 96 ? -17.953 -3.742 -16.865 1.00 94.81 96 LEU A CA 1
ATOM 755 C C . LEU A 1 96 ? -17.282 -2.622 -17.657 1.00 94.81 96 LEU A C 1
ATOM 757 O O . LEU A 1 96 ? -17.609 -2.412 -18.824 1.00 94.81 96 LEU A O 1
ATOM 761 N N . LEU A 1 97 ? -16.324 -1.919 -17.054 1.00 92.69 97 LEU A N 1
ATOM 762 C CA . LEU A 1 97 ? -15.694 -0.796 -17.729 1.00 92.69 97 LEU A CA 1
ATOM 763 C C . LEU A 1 97 ? -14.644 -1.223 -18.757 1.00 92.69 97 LEU A C 1
ATOM 765 O O . LEU A 1 97 ? -14.504 -0.555 -19.775 1.00 92.69 97 LEU A O 1
ATOM 769 N N . SER A 1 98 ? -13.962 -2.352 -18.561 1.00 92.31 98 SER A N 1
ATOM 770 C CA . SER A 1 98 ? -13.141 -2.967 -19.608 1.00 92.31 98 SER A CA 1
ATOM 771 C C . SER A 1 98 ? -13.995 -3.391 -20.802 1.00 92.31 98 SER A C 1
ATOM 773 O O . SER A 1 98 ? -13.590 -3.170 -21.943 1.00 92.31 98 SER A O 1
ATOM 775 N N . PHE A 1 99 ? -15.195 -3.932 -20.566 1.00 92.69 99 PHE A N 1
ATOM 776 C CA . PHE A 1 99 ? -16.137 -4.258 -21.636 1.00 92.69 99 PHE A CA 1
ATOM 777 C C . PHE A 1 99 ? -16.611 -3.000 -22.376 1.00 92.69 99 PHE A C 1
ATOM 779 O O . PHE A 1 99 ? -16.541 -2.950 -23.600 1.00 92.69 99 PHE A O 1
ATOM 786 N N . ILE A 1 100 ? -17.021 -1.956 -21.650 1.00 91.44 100 ILE A N 1
ATOM 787 C CA . ILE A 1 100 ? -17.436 -0.671 -22.237 1.00 91.44 100 ILE A CA 1
ATOM 788 C C . ILE A 1 100 ? -16.282 -0.030 -23.017 1.00 91.44 100 ILE A C 1
ATOM 790 O O . ILE A 1 100 ? -16.479 0.402 -24.150 1.00 91.44 100 ILE A O 1
ATOM 794 N N . GLY A 1 101 ? -15.074 -0.019 -22.449 1.00 89.50 101 GLY A N 1
ATOM 795 C CA . GLY A 1 101 ? -13.862 0.483 -23.092 1.00 89.50 101 GLY A CA 1
ATOM 796 C C . GLY A 1 101 ? -13.562 -0.242 -24.402 1.00 89.50 101 GLY A C 1
ATOM 797 O O . GLY A 1 101 ? -13.353 0.399 -25.425 1.00 89.50 101 GLY A O 1
ATOM 798 N N . SER A 1 102 ? -13.628 -1.575 -24.397 1.00 90.19 102 SER A N 1
ATOM 799 C CA . SER A 1 102 ? -13.371 -2.386 -25.590 1.00 90.19 102 SER A CA 1
ATOM 800 C C . SER A 1 102 ? -14.493 -2.330 -26.634 1.00 90.19 102 SER A C 1
ATOM 802 O O . SER A 1 102 ? -14.208 -2.510 -27.817 1.00 90.19 102 SER A O 1
ATOM 804 N N . PHE A 1 103 ? -15.754 -2.147 -26.227 1.00 90.94 103 PHE A N 1
ATOM 805 C CA . PHE A 1 103 ? -16.904 -2.167 -27.137 1.00 90.94 103 PHE A CA 1
ATOM 806 C C . PHE A 1 103 ? -17.188 -0.791 -27.749 1.00 90.94 103 PHE A C 1
ATOM 808 O O . PHE A 1 103 ? -17.375 -0.689 -28.957 1.00 90.94 103 PHE A O 1
ATOM 815 N N . VAL A 1 104 ? -17.203 0.266 -26.930 1.00 90.12 104 VAL A N 1
ATOM 816 C CA . VAL A 1 104 ? -17.527 1.638 -27.362 1.00 90.12 104 VAL A CA 1
ATOM 817 C C . VAL A 1 104 ? -16.324 2.324 -28.007 1.00 90.12 104 VAL A C 1
ATOM 819 O O . VAL A 1 104 ? -16.491 3.063 -28.971 1.00 90.12 104 VAL A O 1
ATOM 822 N N . PHE A 1 105 ? -15.110 2.071 -27.508 1.00 86.50 105 PHE A N 1
ATOM 823 C CA . PHE A 1 105 ? -13.892 2.772 -27.932 1.00 86.50 105 PHE A CA 1
ATOM 824 C C . PHE A 1 105 ? -12.900 1.852 -28.649 1.00 86.50 105 PHE A C 1
ATOM 826 O O . PHE A 1 105 ? -11.690 1.960 -28.466 1.00 86.50 105 PHE A O 1
ATOM 833 N N . ARG A 1 106 ? -13.416 0.954 -29.496 1.00 82.88 106 ARG A 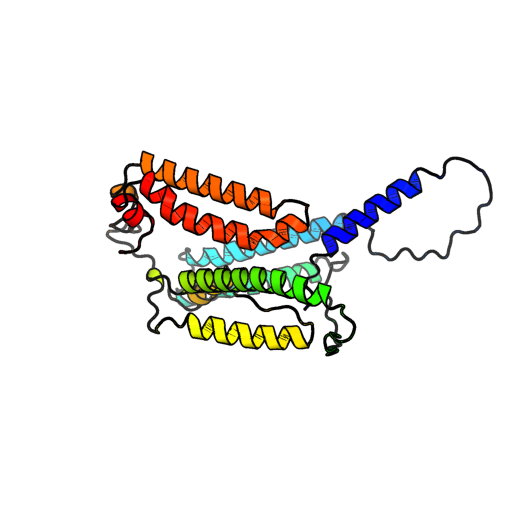N 1
ATOM 834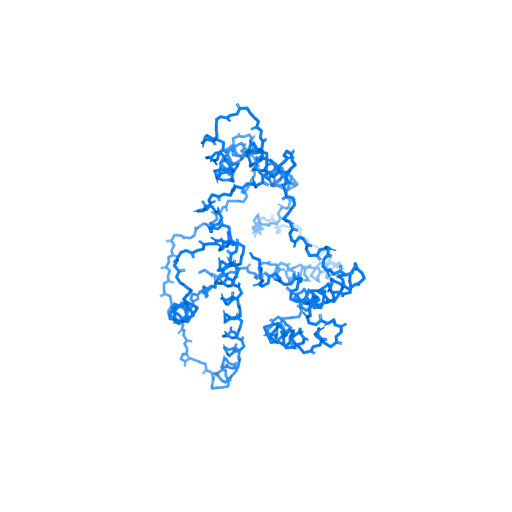 C CA . ARG A 1 106 ? -12.613 -0.017 -30.258 1.00 82.88 106 ARG A CA 1
ATOM 835 C C . ARG A 1 106 ? -11.562 0.634 -31.166 1.00 82.88 106 ARG A C 1
ATOM 837 O O . ARG A 1 106 ? -10.518 0.035 -31.405 1.00 82.88 106 ARG A O 1
ATOM 844 N N . ASP A 1 107 ? -11.840 1.840 -31.654 1.00 83.19 107 ASP A N 1
ATOM 845 C CA . ASP A 1 107 ? -10.979 2.559 -32.600 1.00 83.19 107 ASP A CA 1
ATOM 846 C C . ASP A 1 107 ? -9.779 3.251 -31.928 1.00 83.19 107 ASP A C 1
ATOM 848 O O . ASP A 1 107 ? -8.855 3.691 -32.612 1.00 83.19 107 ASP A O 1
ATOM 852 N N . ILE A 1 108 ? -9.771 3.353 -30.593 1.00 83.44 108 ILE A N 1
ATOM 853 C CA . ILE A 1 108 ? -8.695 4.005 -29.842 1.00 83.44 108 ILE A CA 1
ATOM 854 C C . ILE A 1 108 ? -7.704 2.932 -29.373 1.00 83.44 108 ILE A C 1
ATOM 856 O O . ILE A 1 108 ? -8.095 2.027 -28.632 1.00 83.44 108 ILE A O 1
ATOM 860 N N . PRO A 1 109 ? -6.413 3.024 -29.742 1.00 79.12 109 PRO A N 1
ATOM 861 C CA . PRO A 1 109 ? -5.415 2.082 -29.263 1.00 79.12 109 PRO A CA 1
ATOM 862 C C . PRO A 1 109 ? -5.228 2.272 -27.754 1.00 79.12 109 PRO A C 1
ATOM 864 O O . PRO A 1 109 ? -4.783 3.329 -27.293 1.00 79.12 109 PRO A O 1
ATOM 867 N N . VAL A 1 110 ? -5.589 1.242 -26.991 1.00 79.94 110 VAL A N 1
ATOM 868 C CA . VAL A 1 110 ? -5.332 1.144 -25.553 1.00 79.94 110 VAL A CA 1
ATOM 869 C C . VAL A 1 110 ? -4.119 0.257 -25.308 1.00 79.94 110 VAL A C 1
ATOM 871 O O . VAL A 1 110 ? -3.879 -0.718 -26.021 1.00 79.94 110 VAL A O 1
ATOM 874 N N . GLU A 1 111 ? -3.335 0.592 -24.288 1.00 76.69 111 GLU A N 1
ATOM 875 C CA . GLU A 1 111 ? -2.225 -0.255 -23.875 1.00 76.69 111 GLU A CA 1
ATOM 876 C C . GLU A 1 111 ? -2.773 -1.486 -23.145 1.00 76.69 111 GLU A C 1
ATOM 878 O O . GLU A 1 111 ? -3.396 -1.389 -22.086 1.00 76.69 111 GLU A O 1
ATOM 883 N N . HIS A 1 112 ? -2.577 -2.659 -23.740 1.00 78.62 112 HIS A N 1
ATOM 884 C CA . HIS A 1 112 ? -2.962 -3.928 -23.136 1.00 78.62 112 HIS A CA 1
ATOM 885 C C . HIS A 1 112 ? -1.826 -4.490 -22.282 1.00 78.62 112 HIS A C 1
ATOM 887 O O . HIS A 1 112 ? -0.646 -4.272 -22.563 1.00 78.62 112 HIS A O 1
ATOM 893 N N . PHE A 1 113 ? -2.182 -5.284 -21.271 1.00 83.00 113 PHE A N 1
ATOM 894 C CA . PHE A 1 113 ? -1.208 -6.024 -20.477 1.00 83.00 113 PHE A CA 1
ATOM 895 C C . PHE A 1 113 ? -0.398 -6.973 -21.376 1.00 83.00 113 PHE A C 1
ATOM 897 O O . PHE A 1 113 ? -0.923 -7.963 -21.891 1.00 83.00 113 PHE A O 1
ATOM 904 N N . ARG A 1 114 ? 0.887 -6.661 -21.580 1.00 82.06 114 ARG A N 1
ATOM 905 C CA . ARG A 1 114 ? 1.816 -7.497 -22.348 1.00 82.06 114 ARG A CA 1
ATOM 906 C C . ARG A 1 114 ? 2.287 -8.652 -21.462 1.00 82.06 114 ARG A C 1
ATOM 908 O O . ARG A 1 114 ? 2.996 -8.429 -20.484 1.00 82.06 114 ARG A O 1
ATOM 915 N N . TYR A 1 115 ? 1.918 -9.883 -21.810 1.00 83.94 115 TYR A N 1
ATOM 916 C CA . TYR A 1 115 ? 2.459 -11.083 -21.172 1.00 83.94 115 TYR A CA 1
ATOM 917 C C . TYR A 1 115 ? 3.516 -11.718 -22.083 1.00 83.94 115 TYR A C 1
ATOM 919 O O . TYR A 1 115 ? 3.313 -11.840 -23.289 1.00 83.94 115 TYR A O 1
ATOM 927 N N . SER A 1 116 ? 4.652 -12.119 -21.514 1.00 79.69 116 SER A N 1
ATOM 928 C CA . SER A 1 116 ? 5.606 -12.991 -22.205 1.00 79.69 116 SER A CA 1
ATOM 929 C C . SER A 1 116 ? 5.251 -14.438 -21.882 1.00 79.69 116 SER A C 1
ATOM 931 O O . SER A 1 116 ? 5.092 -14.783 -20.712 1.00 79.69 116 SER A O 1
ATOM 933 N N . ALA A 1 117 ? 5.122 -15.286 -22.901 1.00 79.44 117 ALA A N 1
ATOM 934 C CA . ALA A 1 117 ? 4.863 -16.716 -22.728 1.00 79.44 117 ALA A CA 1
ATOM 935 C C . ALA A 1 117 ? 6.136 -17.526 -22.399 1.00 79.44 117 ALA A C 1
ATOM 937 O O . ALA A 1 117 ? 6.052 -18.721 -22.121 1.00 79.44 117 ALA A O 1
ATOM 938 N N . HIS A 1 118 ? 7.314 -16.895 -22.431 1.00 80.75 118 HIS A N 1
ATOM 939 C CA . HIS A 1 118 ? 8.597 -17.569 -22.250 1.00 80.75 118 HIS A CA 1
ATOM 940 C C . HIS A 1 118 ? 9.152 -17.324 -20.843 1.00 80.75 118 HIS A C 1
ATOM 942 O O . HIS A 1 118 ? 9.507 -16.200 -20.485 1.00 80.75 118 HIS A O 1
ATOM 948 N N . PHE A 1 119 ? 9.233 -18.395 -20.050 1.00 72.81 119 PHE A N 1
ATOM 949 C CA . PHE A 1 119 ? 9.895 -18.412 -18.747 1.00 72.81 119 PHE A CA 1
ATOM 950 C C . PHE A 1 119 ? 11.268 -19.071 -18.885 1.00 72.81 119 PHE A C 1
ATOM 952 O O . PHE A 1 119 ? 11.379 -20.295 -18.874 1.00 72.81 119 PHE A O 1
ATOM 959 N N . GLU A 1 120 ? 12.320 -18.265 -19.008 1.00 77.50 120 GLU A N 1
ATOM 960 C CA . GLU A 1 120 ? 13.696 -18.763 -18.972 1.00 77.50 120 GLU A CA 1
ATOM 961 C C . GLU A 1 120 ? 14.253 -18.669 -17.550 1.00 77.50 120 GLU A C 1
ATOM 963 O O . GLU A 1 120 ? 14.456 -17.585 -16.999 1.00 77.50 120 GLU A O 1
ATOM 968 N N . PHE A 1 121 ? 14.506 -19.826 -16.938 1.00 75.75 121 PHE A N 1
ATOM 969 C CA . PHE A 1 121 ? 15.205 -19.905 -15.660 1.00 75.75 121 PHE A CA 1
ATOM 970 C C . PHE A 1 121 ? 16.713 -19.773 -15.895 1.00 75.75 121 PHE A C 1
ATOM 972 O O . PHE A 1 121 ? 17.400 -20.758 -16.160 1.00 75.75 121 PHE A O 1
ATOM 979 N N . SER A 1 122 ? 17.243 -18.555 -15.784 1.00 77.44 122 SER A N 1
ATOM 980 C CA . SER A 1 122 ? 18.690 -18.319 -15.788 1.00 77.44 122 SER A CA 1
ATOM 981 C C . SER A 1 122 ? 19.229 -18.308 -14.358 1.00 77.44 122 SER A C 1
ATOM 983 O O . SER A 1 122 ? 18.781 -17.526 -13.524 1.00 77.44 122 SER A O 1
ATOM 985 N N . ARG A 1 123 ? 20.245 -19.130 -14.066 1.00 79.50 123 ARG A N 1
ATOM 986 C CA . ARG A 1 123 ? 20.993 -19.035 -12.800 1.00 79.50 123 ARG A CA 1
ATOM 987 C C . ARG A 1 123 ? 21.720 -17.686 -12.734 1.00 79.50 123 ARG A C 1
ATOM 989 O O . ARG A 1 123 ? 22.297 -17.243 -13.731 1.00 79.50 123 ARG A O 1
ATOM 996 N N . ALA A 1 124 ? 21.747 -17.060 -11.558 1.00 76.94 124 ALA A N 1
ATOM 997 C CA . ALA A 1 124 ? 22.581 -15.886 -11.326 1.00 76.94 124 ALA A CA 1
ATOM 998 C C . ALA A 1 124 ? 24.074 -16.253 -11.474 1.00 76.94 124 ALA A C 1
ATOM 1000 O O . ALA A 1 124 ? 24.599 -17.099 -10.747 1.00 76.94 124 ALA A O 1
ATOM 1001 N N . ARG A 1 125 ? 24.770 -15.637 -12.439 1.00 75.50 125 ARG A N 1
ATOM 1002 C CA . ARG A 1 125 ? 26.206 -15.855 -12.690 1.00 75.50 125 ARG A CA 1
ATOM 1003 C C . ARG A 1 125 ? 27.047 -15.128 -11.633 1.00 75.50 125 ARG A C 1
ATOM 1005 O O . ARG A 1 125 ? 27.479 -14.002 -11.851 1.00 75.50 125 ARG A O 1
ATOM 1012 N N . LEU A 1 126 ? 27.266 -15.776 -10.488 1.00 72.31 126 LEU A N 1
ATOM 1013 C CA . LEU A 1 126 ? 28.055 -15.243 -9.364 1.00 72.31 126 LEU A CA 1
ATOM 1014 C C . LEU A 1 126 ? 29.580 -15.406 -9.552 1.00 72.31 126 LEU A C 1
ATOM 1016 O O . LEU A 1 126 ? 30.370 -14.798 -8.838 1.00 72.31 126 LEU A O 1
ATOM 1020 N N . GLU A 1 127 ? 29.991 -16.225 -10.521 1.00 78.19 127 GLU A N 1
ATOM 1021 C CA . GLU A 1 127 ? 31.365 -16.728 -10.684 1.00 78.19 127 GLU A CA 1
ATOM 1022 C C . GLU A 1 127 ? 32.360 -15.694 -11.243 1.00 78.19 127 GLU A C 1
ATOM 1024 O O . GLU A 1 127 ? 33.567 -15.874 -11.119 1.00 78.19 127 GLU A O 1
ATOM 1029 N N . TYR A 1 128 ? 31.876 -14.587 -11.815 1.00 79.81 128 TYR A N 1
ATOM 1030 C CA . TYR A 1 128 ? 32.715 -13.544 -12.427 1.00 79.81 128 TYR A CA 1
ATOM 1031 C C . TYR A 1 128 ? 32.876 -12.286 -11.556 1.00 79.81 128 TYR A C 1
ATOM 1033 O O . TYR A 1 128 ? 33.424 -11.284 -12.017 1.00 79.81 128 TYR A O 1
ATOM 1041 N N . LEU A 1 129 ? 32.375 -12.295 -10.314 1.00 79.62 129 LEU A N 1
ATOM 1042 C CA . LEU A 1 129 ? 32.338 -11.101 -9.468 1.00 79.62 129 LEU A CA 1
ATOM 1043 C C . LEU A 1 129 ? 33.640 -10.930 -8.656 1.00 79.62 129 LEU A C 1
ATOM 1045 O O . LEU A 1 129 ? 34.076 -11.878 -8.000 1.00 79.62 129 LEU A O 1
ATOM 1049 N N . PRO A 1 130 ? 34.266 -9.734 -8.638 1.00 89.94 130 PRO A N 1
ATOM 1050 C CA . PRO A 1 130 ? 35.457 -9.488 -7.826 1.00 89.94 130 PRO A CA 1
ATOM 1051 C C . PRO A 1 130 ? 35.142 -9.560 -6.323 1.00 89.94 130 PRO A C 1
ATOM 1053 O O . PRO A 1 130 ? 34.043 -9.226 -5.885 1.00 89.94 130 PRO A O 1
ATOM 1056 N N . TRP A 1 131 ? 36.132 -9.925 -5.503 1.00 87.44 131 TRP A N 1
ATOM 1057 C CA . TRP A 1 131 ? 35.973 -10.067 -4.044 1.00 87.44 131 TRP A CA 1
ATOM 1058 C C . TRP A 1 131 ? 35.476 -8.786 -3.342 1.00 87.44 131 TRP A C 1
ATOM 1060 O O . TRP A 1 131 ? 34.756 -8.856 -2.347 1.00 87.44 131 TRP A O 1
ATOM 1070 N N . THR A 1 132 ? 35.793 -7.606 -3.884 1.00 89.19 132 THR A N 1
ATOM 1071 C CA . THR A 1 132 ? 35.303 -6.313 -3.380 1.00 89.19 132 THR A CA 1
ATOM 1072 C C . THR A 1 132 ? 33.790 -6.170 -3.521 1.00 89.19 132 THR A C 1
ATOM 1074 O O . THR A 1 132 ? 33.135 -5.623 -2.632 1.00 89.19 132 THR A O 1
ATOM 1077 N N . ALA A 1 133 ? 33.216 -6.707 -4.600 1.00 87.38 133 ALA A N 1
ATOM 1078 C CA . ALA A 1 133 ? 31.777 -6.710 -4.811 1.00 87.38 133 ALA A CA 1
ATOM 1079 C C . ALA A 1 133 ? 31.069 -7.597 -3.782 1.00 87.38 133 ALA A C 1
ATOM 1081 O O . ALA A 1 133 ? 30.012 -7.213 -3.296 1.00 87.38 133 ALA A O 1
ATOM 1082 N N . PHE A 1 134 ? 31.671 -8.717 -3.362 1.00 87.75 134 PHE A N 1
ATOM 1083 C CA . PHE A 1 134 ? 31.106 -9.548 -2.294 1.00 87.75 134 PHE A CA 1
ATOM 1084 C C . PHE A 1 134 ? 30.953 -8.774 -0.981 1.00 87.75 134 PHE A C 1
ATOM 1086 O O . PHE A 1 134 ? 29.881 -8.803 -0.381 1.00 87.75 134 PHE A O 1
ATOM 1093 N N . ILE A 1 135 ? 31.981 -8.029 -0.562 1.00 89.94 135 ILE A N 1
ATOM 1094 C CA . ILE A 1 135 ? 31.926 -7.222 0.669 1.00 89.94 135 ILE A CA 1
ATOM 1095 C C . ILE A 1 135 ? 30.861 -6.124 0.553 1.00 89.94 135 ILE A C 1
ATOM 1097 O O . ILE A 1 135 ? 30.066 -5.930 1.475 1.00 89.94 135 ILE A O 1
ATOM 1101 N N . ALA A 1 136 ? 30.796 -5.440 -0.592 1.00 88.69 136 ALA A N 1
ATOM 1102 C CA . ALA A 1 136 ? 29.771 -4.429 -0.841 1.00 88.69 136 ALA A CA 1
ATOM 1103 C C . ALA A 1 136 ? 28.351 -5.031 -0.804 1.00 88.69 136 ALA A C 1
ATOM 1105 O O . ALA A 1 136 ? 27.457 -4.485 -0.154 1.00 88.69 136 ALA A O 1
ATOM 1106 N N . CYS A 1 137 ? 28.148 -6.193 -1.434 1.00 88.25 137 CYS A N 1
ATOM 1107 C CA . CYS A 1 137 ? 26.882 -6.922 -1.427 1.00 88.25 137 CYS A CA 1
ATOM 1108 C C . CYS A 1 137 ? 26.493 -7.417 -0.032 1.00 88.25 137 CYS A C 1
ATOM 1110 O O . CYS A 1 137 ? 25.309 -7.408 0.286 1.00 88.25 137 CYS A O 1
ATOM 1112 N N . MET A 1 138 ? 27.446 -7.802 0.822 1.00 89.94 138 MET A N 1
ATOM 1113 C CA . MET A 1 138 ? 27.152 -8.149 2.216 1.00 89.94 138 MET A CA 1
ATOM 1114 C C . MET A 1 138 ? 26.599 -6.948 2.990 1.00 89.94 138 MET A C 1
ATOM 1116 O O . MET A 1 138 ? 25.602 -7.087 3.696 1.00 89.94 138 MET A O 1
ATOM 1120 N N . GLY A 1 139 ? 27.195 -5.762 2.823 1.00 89.19 139 GLY A N 1
ATOM 1121 C CA . GLY A 1 139 ? 26.706 -4.533 3.455 1.00 89.19 139 GLY A CA 1
ATOM 1122 C C . GLY A 1 139 ? 25.298 -4.150 2.988 1.00 89.19 139 GLY A C 1
ATOM 1123 O O . GLY A 1 139 ? 24.414 -3.887 3.806 1.00 89.19 139 GLY A O 1
ATOM 1124 N N . LEU A 1 140 ? 25.059 -4.185 1.673 1.00 86.88 140 LEU A N 1
ATOM 1125 C CA . LEU A 1 140 ? 23.732 -3.921 1.106 1.00 86.88 140 LEU A CA 1
ATOM 1126 C C . LEU A 1 140 ? 22.710 -4.997 1.498 1.00 86.88 140 LEU A C 1
ATOM 1128 O O . LEU A 1 140 ? 21.578 -4.665 1.835 1.00 86.88 140 LEU A O 1
ATOM 1132 N N . GLY A 1 141 ? 23.113 -6.267 1.517 1.00 89.12 141 GLY A N 1
ATOM 1133 C CA . GLY A 1 141 ? 22.277 -7.394 1.927 1.00 89.12 141 GLY A CA 1
ATOM 1134 C C . GLY A 1 141 ? 21.869 -7.321 3.397 1.00 89.12 141 GLY A C 1
ATOM 1135 O O . GLY A 1 141 ? 20.723 -7.617 3.724 1.00 89.12 141 GLY A O 1
ATOM 1136 N N . PHE A 1 142 ? 22.757 -6.854 4.277 1.00 88.88 142 PHE A N 1
ATOM 1137 C CA . PHE A 1 142 ? 22.424 -6.592 5.677 1.00 88.88 142 PHE A CA 1
ATOM 1138 C C . PHE A 1 142 ? 21.377 -5.477 5.816 1.00 88.88 142 PHE A C 1
ATOM 1140 O O . PHE A 1 142 ? 20.361 -5.673 6.482 1.00 88.88 142 PHE A O 1
ATOM 1147 N N . SER A 1 143 ? 21.582 -4.339 5.141 1.00 87.31 143 SER A N 1
ATOM 1148 C CA . SER A 1 143 ? 20.608 -3.233 5.121 1.00 87.31 143 SER A CA 1
ATOM 1149 C C . SER A 1 143 ? 19.244 -3.689 4.591 1.00 87.31 143 SER A C 1
ATOM 1151 O O . SER A 1 143 ? 18.198 -3.374 5.158 1.00 87.31 143 SER A O 1
ATOM 1153 N N . LEU A 1 144 ? 19.251 -4.499 3.532 1.00 87.12 144 LEU A N 1
ATOM 1154 C CA . LEU A 1 144 ? 18.038 -5.019 2.921 1.00 87.12 144 LEU A CA 1
ATOM 1155 C C . LEU A 1 144 ? 17.332 -6.037 3.827 1.00 87.12 144 LEU A C 1
ATOM 1157 O O . LEU A 1 144 ? 16.122 -5.958 3.985 1.00 87.12 144 LEU A O 1
ATOM 1161 N N . SER A 1 145 ? 18.066 -6.921 4.506 1.00 88.94 145 SER A N 1
ATOM 1162 C CA . SER A 1 145 ? 17.500 -7.839 5.507 1.00 88.94 145 SER A CA 1
ATOM 1163 C C . SER A 1 145 ? 16.755 -7.093 6.624 1.00 88.94 145 SER A C 1
ATOM 1165 O O . SER A 1 145 ? 15.654 -7.492 7.006 1.00 88.94 145 SER A O 1
ATOM 1167 N N . LEU A 1 146 ? 17.292 -5.956 7.089 1.00 86.69 146 LEU A N 1
ATOM 1168 C CA . LEU A 1 146 ? 16.607 -5.096 8.061 1.00 86.69 146 LEU A CA 1
ATOM 1169 C C . LEU A 1 146 ? 15.296 -4.521 7.510 1.00 86.69 146 LEU A C 1
ATOM 1171 O O . LEU A 1 146 ? 14.313 -4.470 8.247 1.00 86.69 146 LEU A O 1
ATOM 1175 N N . LEU A 1 147 ? 15.253 -4.130 6.231 1.00 86.50 147 LEU A N 1
ATOM 1176 C CA . LEU A 1 147 ? 14.018 -3.662 5.593 1.00 86.50 147 LEU A CA 1
ATOM 1177 C C . LEU A 1 147 ? 12.946 -4.757 5.587 1.00 86.50 147 LEU A C 1
ATOM 1179 O O . LEU A 1 147 ? 11.827 -4.518 6.024 1.00 86.50 147 LEU A O 1
ATOM 1183 N N . PHE A 1 148 ? 13.307 -5.969 5.156 1.00 88.06 148 PHE A N 1
ATOM 1184 C CA . PHE A 1 148 ? 12.385 -7.108 5.122 1.00 88.06 148 PHE A CA 1
ATOM 1185 C C . PHE A 1 148 ? 11.870 -7.472 6.514 1.00 88.06 148 PHE A C 1
ATOM 1187 O O . PHE A 1 148 ? 10.679 -7.723 6.688 1.00 88.06 148 PHE A O 1
ATOM 1194 N N . PHE A 1 149 ? 12.751 -7.466 7.516 1.00 88.44 149 PHE A N 1
ATOM 1195 C CA . PHE A 1 149 ? 12.363 -7.687 8.904 1.00 88.44 149 PHE A CA 1
ATOM 1196 C C . PHE A 1 149 ? 11.347 -6.642 9.381 1.00 88.44 149 PHE A C 1
ATOM 1198 O O . PHE A 1 149 ? 10.337 -6.987 9.993 1.00 88.44 149 PHE A O 1
ATOM 1205 N N . MET A 1 150 ? 11.596 -5.367 9.079 1.00 86.88 150 MET A N 1
ATOM 1206 C CA . MET A 1 150 ? 10.716 -4.263 9.451 1.00 86.88 150 MET A CA 1
ATOM 1207 C C . MET A 1 150 ? 9.352 -4.345 8.759 1.00 86.88 150 MET A C 1
ATOM 1209 O O . MET A 1 150 ? 8.329 -4.308 9.442 1.00 86.88 150 MET A O 1
ATOM 1213 N N . ASP A 1 151 ? 9.325 -4.518 7.438 1.00 88.12 151 ASP A N 1
ATOM 1214 C CA . ASP A 1 151 ? 8.085 -4.597 6.660 1.00 88.12 151 ASP A CA 1
ATOM 1215 C C . ASP A 1 151 ? 7.225 -5.795 7.075 1.00 88.12 151 ASP A C 1
ATOM 1217 O O . ASP A 1 151 ? 6.002 -5.664 7.217 1.00 88.12 151 ASP A O 1
ATOM 1221 N N . GLN A 1 152 ? 7.851 -6.948 7.340 1.00 89.75 152 GLN A N 1
ATOM 1222 C CA . GLN A 1 152 ? 7.133 -8.139 7.787 1.00 89.75 152 GLN A CA 1
ATOM 1223 C C . GLN A 1 152 ? 6.534 -7.941 9.179 1.00 89.75 152 GLN A C 1
ATOM 1225 O O . GLN A 1 152 ? 5.359 -8.236 9.391 1.00 89.75 152 GLN A O 1
ATOM 1230 N N . ASN A 1 153 ? 7.306 -7.391 10.119 1.00 88.12 153 ASN A N 1
ATOM 1231 C CA . ASN A 1 153 ? 6.821 -7.156 11.476 1.00 88.12 153 ASN A CA 1
ATOM 1232 C C . ASN A 1 153 ? 5.690 -6.124 11.515 1.00 88.12 153 ASN A C 1
ATOM 1234 O O . ASN A 1 153 ? 4.718 -6.329 12.238 1.00 88.12 153 ASN A O 1
ATOM 1238 N N . ILE A 1 154 ? 5.774 -5.046 10.725 1.00 88.81 154 ILE A N 1
ATOM 1239 C CA . ILE A 1 154 ? 4.710 -4.032 10.643 1.00 88.81 154 ILE A CA 1
ATOM 1240 C C . ILE A 1 154 ? 3.446 -4.638 10.022 1.00 88.81 154 ILE A C 1
ATOM 1242 O O . ILE A 1 154 ? 2.353 -4.473 10.566 1.00 88.81 154 ILE A O 1
ATOM 1246 N N . SER A 1 155 ? 3.585 -5.372 8.915 1.00 89.06 155 SER A N 1
ATOM 1247 C CA . SER A 1 155 ? 2.454 -6.027 8.248 1.00 89.06 155 SER A CA 1
ATOM 1248 C C . SER A 1 155 ? 1.773 -7.048 9.162 1.00 89.06 155 SER A C 1
ATOM 1250 O O . SER A 1 155 ? 0.548 -7.055 9.287 1.00 89.06 155 SER A O 1
ATOM 1252 N N . ALA A 1 156 ? 2.561 -7.877 9.851 1.00 88.75 156 ALA A N 1
ATOM 1253 C CA . ALA A 1 156 ? 2.052 -8.878 10.777 1.00 88.75 156 ALA A CA 1
ATOM 1254 C C . ALA A 1 156 ? 1.404 -8.238 12.016 1.00 88.75 156 ALA A C 1
ATOM 1256 O O . ALA A 1 156 ? 0.343 -8.691 12.436 1.00 88.75 156 ALA A O 1
ATOM 1257 N N . ALA A 1 157 ? 1.967 -7.158 12.567 1.00 88.19 157 ALA A N 1
ATOM 1258 C CA . ALA A 1 157 ? 1.357 -6.424 13.678 1.00 88.19 157 ALA A CA 1
ATOM 1259 C C . ALA A 1 157 ? 0.016 -5.778 13.283 1.00 88.19 157 ALA A C 1
ATOM 1261 O O . ALA A 1 157 ? -0.926 -5.778 14.071 1.00 88.19 157 ALA A O 1
ATOM 1262 N N . MET A 1 158 ? -0.102 -5.277 12.048 1.00 88.31 158 MET A N 1
ATOM 1263 C CA . MET A 1 158 ? -1.351 -4.708 11.533 1.00 88.31 158 MET A CA 1
ATOM 1264 C C . MET A 1 158 ? -2.447 -5.770 11.361 1.00 88.31 158 MET A C 1
ATOM 1266 O O . MET A 1 158 ? -3.605 -5.524 11.697 1.00 88.31 158 MET A O 1
ATOM 1270 N N . VAL A 1 159 ? -2.090 -6.960 10.870 1.00 89.19 159 VAL A N 1
ATOM 1271 C CA . VAL A 1 159 ? -3.012 -8.102 10.749 1.00 89.19 159 VAL A CA 1
ATOM 1272 C C . VAL A 1 159 ? -3.415 -8.643 12.120 1.00 89.19 159 VAL A C 1
ATOM 1274 O O . VAL A 1 159 ? -4.594 -8.905 12.351 1.00 89.19 159 VAL A O 1
ATOM 1277 N N . ASN A 1 160 ? -2.462 -8.753 13.045 1.00 88.44 160 ASN A N 1
ATOM 1278 C CA . ASN A 1 160 ? -2.675 -9.264 14.401 1.00 88.44 160 ASN A CA 1
ATOM 1279 C C . ASN A 1 160 ? -3.208 -8.209 15.381 1.00 88.44 160 ASN A C 1
ATOM 1281 O O . ASN A 1 160 ? -3.143 -8.411 16.593 1.00 88.44 160 ASN A O 1
ATOM 1285 N N . ASN A 1 161 ? -3.735 -7.091 14.879 1.00 86.56 161 ASN A N 1
ATOM 1286 C CA . ASN A 1 161 ? -4.361 -6.079 15.715 1.00 86.56 161 ASN A CA 1
ATOM 1287 C C . ASN A 1 161 ? -5.489 -6.721 16.560 1.00 86.56 161 ASN A C 1
ATO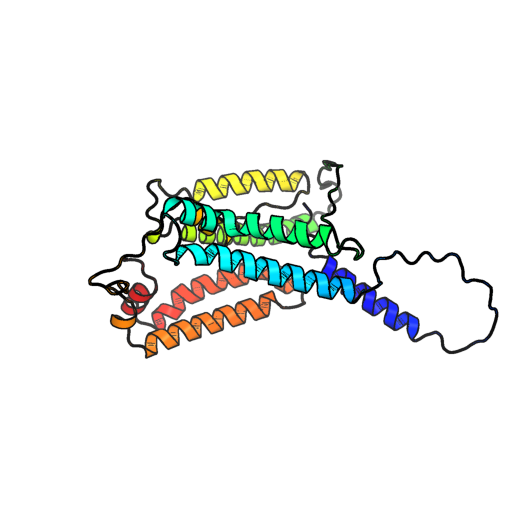M 1289 O O . ASN A 1 161 ? -6.321 -7.437 15.986 1.00 86.56 161 ASN A O 1
ATOM 1293 N N . PRO A 1 162 ? -5.560 -6.480 17.889 1.00 81.50 162 PRO A N 1
ATOM 1294 C CA . PRO A 1 162 ? -6.608 -7.035 18.755 1.00 81.50 162 PRO A CA 1
ATOM 1295 C C . PRO A 1 162 ? -8.034 -6.746 18.257 1.00 81.50 162 PRO A C 1
ATOM 1297 O O . PRO A 1 162 ? -8.928 -7.574 18.452 1.00 81.50 162 PRO A O 1
ATOM 1300 N N . CYS A 1 163 ? -8.238 -5.651 17.517 1.00 80.94 163 CYS A N 1
ATOM 1301 C CA . CYS A 1 163 ? -9.503 -5.329 16.852 1.00 80.94 163 CYS A CA 1
ATOM 1302 C C . CYS A 1 163 ? -9.998 -6.437 15.904 1.00 80.94 163 CYS A C 1
ATOM 1304 O O . CYS A 1 163 ? -11.206 -6.635 15.779 1.00 80.94 163 CYS A O 1
ATOM 1306 N N . ASN A 1 164 ? -9.087 -7.185 15.272 1.00 84.38 164 ASN A N 1
ATOM 1307 C CA . ASN A 1 164 ? -9.415 -8.253 14.322 1.00 84.38 164 ASN A CA 1
ATOM 1308 C C . ASN A 1 164 ? -9.814 -9.573 15.009 1.00 84.38 164 ASN A C 1
ATOM 1310 O O . ASN A 1 164 ? -10.239 -10.503 14.327 1.00 84.38 164 ASN A O 1
ATOM 1314 N N . LYS A 1 165 ? -9.682 -9.680 16.345 1.00 85.25 165 LYS A N 1
ATOM 1315 C CA . LYS A 1 165 ? -10.133 -10.826 17.168 1.00 85.25 165 LYS A CA 1
ATOM 1316 C C . LYS A 1 165 ? -9.754 -12.204 16.598 1.00 85.25 165 LYS A C 1
ATOM 1318 O O . LYS A 1 165 ? -10.562 -13.138 16.582 1.00 85.25 165 LYS A O 1
ATOM 1323 N N . LEU A 1 166 ? -8.517 -12.344 16.124 1.00 85.75 166 LEU A N 1
ATOM 1324 C CA . LEU A 1 166 ? -8.029 -13.590 15.536 1.00 85.75 166 LEU A CA 1
ATOM 1325 C C . LEU A 1 166 ? -7.948 -14.703 16.595 1.00 85.75 166 LEU A C 1
ATOM 1327 O O . LEU A 1 166 ? -7.402 -14.516 17.678 1.00 85.75 166 LEU A O 1
ATOM 1331 N N . LYS A 1 167 ? -8.485 -15.887 16.272 1.00 82.88 167 LYS A N 1
ATOM 1332 C CA . LYS A 1 167 ? -8.502 -17.049 17.187 1.00 82.88 167 LYS A CA 1
ATOM 1333 C C . LYS A 1 167 ? -7.195 -17.848 17.205 1.00 82.88 167 LYS A C 1
ATOM 1335 O O . LYS A 1 167 ? -6.961 -18.609 18.138 1.00 82.88 167 LYS A O 1
ATOM 1340 N N . LYS A 1 168 ? -6.381 -17.746 16.151 1.00 84.88 168 LYS A N 1
ATOM 1341 C CA . LYS A 1 168 ? -5.092 -18.446 16.039 1.00 84.88 168 LYS A CA 1
ATOM 1342 C C . LYS A 1 168 ? -3.973 -17.529 16.537 1.00 84.88 168 LYS A C 1
ATOM 1344 O O . LYS A 1 168 ? -4.038 -16.323 16.330 1.00 84.88 168 LYS A O 1
ATOM 1349 N N . GLY A 1 169 ? -2.969 -18.110 17.195 1.00 79.19 169 GLY A N 1
ATOM 1350 C CA . GLY A 1 169 ? -1.815 -17.372 17.715 1.00 79.19 169 GLY A CA 1
ATOM 1351 C C . GLY A 1 169 ? -0.942 -16.757 16.615 1.00 79.19 169 GLY A C 1
ATOM 1352 O O . GLY A 1 169 ? -0.993 -17.169 15.456 1.00 79.19 169 GLY A O 1
ATOM 1353 N N . CYS A 1 170 ? -0.125 -15.774 16.996 1.00 80.75 170 CYS A N 1
ATOM 1354 C CA . CYS A 1 170 ? 0.791 -15.085 16.089 1.00 80.75 170 CYS A CA 1
ATOM 1355 C C . CYS A 1 170 ? 2.048 -15.928 15.821 1.00 80.75 170 CYS A C 1
ATOM 1357 O O . CYS A 1 170 ? 2.601 -16.519 16.747 1.00 80.75 170 CYS A O 1
ATOM 1359 N N . ALA A 1 171 ? 2.546 -15.930 14.583 1.00 87.75 171 ALA A N 1
ATOM 1360 C CA . ALA A 1 171 ? 3.719 -16.713 14.180 1.00 87.75 171 ALA A CA 1
ATOM 1361 C C . ALA A 1 171 ? 4.797 -15.859 13.479 1.00 87.75 171 ALA A C 1
ATOM 1363 O O . ALA A 1 171 ? 5.260 -16.207 12.397 1.00 87.75 171 ALA A O 1
ATOM 1364 N N . TYR A 1 172 ? 5.223 -14.757 14.110 1.00 88.25 172 TYR A N 1
ATOM 1365 C CA . TYR A 1 172 ? 6.187 -13.797 13.539 1.00 88.25 172 TYR A CA 1
ATOM 1366 C C . TYR A 1 172 ? 7.511 -14.438 13.085 1.00 88.25 172 TYR A C 1
ATOM 1368 O O . TYR A 1 172 ? 8.010 -14.156 12.000 1.00 88.25 172 TYR A O 1
ATOM 1376 N N . HIS A 1 173 ? 8.080 -15.333 13.899 1.00 92.38 173 HIS A N 1
ATOM 1377 C CA . HIS A 1 173 ? 9.367 -15.966 13.586 1.00 92.38 173 HIS A CA 1
ATOM 1378 C C . HIS A 1 173 ? 9.277 -16.970 12.435 1.00 92.38 173 HIS A C 1
ATOM 1380 O O . HIS A 1 173 ? 10.191 -17.047 11.616 1.00 92.38 173 HIS A O 1
ATOM 1386 N N . LEU A 1 174 ? 8.182 -17.734 12.375 1.00 91.62 174 LEU A N 1
ATOM 1387 C CA . LEU A 1 174 ? 7.963 -18.709 11.309 1.00 91.62 174 LEU A CA 1
ATOM 1388 C C . LEU A 1 174 ? 7.782 -18.001 9.967 1.00 91.62 174 LEU A C 1
ATOM 1390 O O . LEU A 1 174 ? 8.339 -18.437 8.966 1.00 91.62 174 LEU A O 1
ATOM 1394 N N . ASP A 1 175 ? 7.062 -16.885 9.969 1.00 91.00 175 ASP A N 1
ATOM 1395 C CA . ASP A 1 175 ? 6.846 -16.055 8.791 1.00 91.00 175 ASP A CA 1
ATOM 1396 C C . ASP A 1 175 ? 8.172 -15.501 8.236 1.00 91.00 175 ASP A C 1
ATOM 1398 O O . ASP A 1 175 ? 8.511 -15.715 7.071 1.00 91.00 175 ASP A O 1
ATOM 1402 N N . LEU A 1 176 ? 9.014 -14.927 9.106 1.00 90.62 176 LEU A N 1
ATOM 1403 C CA . LEU A 1 176 ? 10.347 -14.446 8.724 1.00 90.62 176 LEU A CA 1
ATOM 1404 C C . LEU A 1 176 ? 11.246 -15.568 8.176 1.00 90.62 176 LEU A C 1
ATOM 1406 O O . LEU A 1 176 ? 11.971 -15.365 7.201 1.00 90.62 176 LEU A O 1
ATOM 1410 N N . PHE A 1 177 ? 11.195 -16.756 8.784 1.00 92.75 177 PHE A N 1
ATOM 1411 C CA . PHE A 1 177 ? 11.967 -17.914 8.333 1.00 92.75 177 PHE A CA 1
ATOM 1412 C C . PHE A 1 177 ? 11.542 -18.379 6.933 1.00 92.75 177 PHE A C 1
ATOM 1414 O O . PHE A 1 177 ? 12.393 -18.605 6.071 1.00 92.75 177 PHE A O 1
ATOM 1421 N N . VAL A 1 178 ? 10.233 -18.468 6.680 1.00 92.75 178 VAL A N 1
ATOM 1422 C CA . VAL A 1 178 ? 9.686 -18.874 5.377 1.00 92.75 178 VAL A CA 1
ATOM 1423 C C . VAL A 1 178 ? 10.027 -17.848 4.294 1.00 92.75 178 VAL A C 1
ATOM 1425 O O . VAL A 1 178 ? 10.510 -18.233 3.227 1.00 92.75 178 VAL A O 1
ATOM 1428 N N . VAL A 1 179 ? 9.858 -16.550 4.568 1.00 92.00 179 VAL A N 1
ATOM 1429 C CA . VAL A 1 179 ? 10.228 -15.473 3.631 1.00 92.00 179 VAL A CA 1
ATOM 1430 C C . VAL A 1 179 ? 11.728 -15.498 3.321 1.00 92.00 179 VAL A C 1
ATOM 1432 O O . VAL A 1 179 ? 12.118 -15.340 2.164 1.00 92.00 179 VAL A O 1
ATOM 1435 N N . GLY A 1 180 ? 12.578 -15.765 4.318 1.00 92.44 180 GLY A N 1
ATOM 1436 C CA . GLY A 1 180 ? 14.023 -15.909 4.131 1.00 92.44 180 GLY A CA 1
ATOM 1437 C C . GLY A 1 180 ? 14.398 -17.056 3.187 1.00 92.44 180 GLY A C 1
ATOM 1438 O O . GLY A 1 180 ? 15.192 -16.857 2.267 1.00 92.44 180 GLY A O 1
ATOM 1439 N N . ILE A 1 181 ? 13.791 -18.236 3.359 1.00 93.88 181 ILE A N 1
ATOM 1440 C CA . ILE A 1 181 ? 14.018 -19.391 2.473 1.00 93.88 181 ILE A CA 1
ATOM 1441 C C . ILE A 1 181 ? 13.561 -19.084 1.042 1.00 93.88 181 ILE A C 1
ATOM 1443 O O . ILE A 1 181 ? 14.302 -19.340 0.090 1.00 93.88 181 ILE A O 1
ATOM 1447 N N . LEU A 1 182 ? 12.366 -18.510 0.882 1.00 93.44 182 LEU A N 1
ATOM 1448 C CA . LEU A 1 182 ? 11.815 -18.172 -0.432 1.00 93.44 182 LEU A CA 1
ATOM 1449 C C . LEU A 1 182 ? 12.679 -17.135 -1.157 1.00 93.44 182 LEU A C 1
ATOM 1451 O O . LEU A 1 182 ? 13.007 -17.325 -2.327 1.00 93.44 182 LEU A O 1
ATOM 1455 N N . ASN A 1 183 ? 13.112 -16.079 -0.467 1.00 92.31 183 ASN A N 1
ATOM 1456 C CA . ASN A 1 183 ? 13.983 -15.060 -1.053 1.00 92.31 183 ASN A CA 1
ATOM 1457 C C . ASN A 1 183 ? 15.393 -15.584 -1.344 1.00 92.31 183 ASN A C 1
ATOM 1459 O O . ASN A 1 183 ? 15.979 -15.209 -2.359 1.00 92.31 183 ASN A O 1
ATOM 1463 N N . GLY A 1 184 ? 15.914 -16.505 -0.529 1.00 91.38 184 GLY A N 1
ATOM 1464 C CA . GLY A 1 184 ? 17.148 -17.229 -0.835 1.00 91.38 184 GLY A CA 1
ATOM 1465 C C . GLY A 1 184 ? 17.040 -18.015 -2.144 1.00 91.38 184 GLY A C 1
ATOM 1466 O O . GLY A 1 184 ? 17.919 -17.915 -3.001 1.00 91.38 184 GLY A O 1
ATOM 1467 N N . PHE A 1 185 ? 15.927 -18.728 -2.344 1.00 91.50 185 PHE A N 1
ATOM 1468 C CA . PHE A 1 185 ? 15.643 -19.423 -3.600 1.00 91.50 185 PHE A CA 1
ATOM 1469 C C . PHE A 1 185 ? 15.522 -18.449 -4.779 1.00 91.50 185 PHE A C 1
ATOM 1471 O O . PHE A 1 185 ? 16.207 -18.626 -5.782 1.00 91.50 185 PHE A O 1
ATOM 1478 N N . LEU A 1 186 ? 14.727 -17.383 -4.655 1.00 90.31 186 LEU A N 1
ATOM 1479 C CA . LEU A 1 186 ? 14.540 -16.377 -5.711 1.00 90.31 186 LEU A CA 1
ATOM 1480 C C . LEU A 1 186 ? 15.865 -15.714 -6.122 1.00 90.31 186 LEU A C 1
ATOM 1482 O O . LEU A 1 186 ? 16.121 -15.544 -7.314 1.00 90.31 186 LEU A O 1
ATOM 1486 N N . SER A 1 187 ? 16.738 -15.428 -5.153 1.00 89.81 187 SER A N 1
ATOM 1487 C CA . SER A 1 187 ? 18.066 -14.851 -5.381 1.00 89.81 187 SER A CA 1
ATOM 1488 C C . SER A 1 187 ? 18.973 -15.760 -6.224 1.00 89.81 187 SER A C 1
ATOM 1490 O O . SER A 1 187 ? 19.632 -15.282 -7.147 1.00 89.81 187 SER A O 1
ATOM 1492 N N . MET A 1 188 ? 18.951 -17.083 -6.001 1.00 88.31 188 MET A N 1
ATOM 1493 C CA . MET A 1 188 ? 19.743 -18.037 -6.800 1.00 88.31 188 MET A CA 1
ATOM 1494 C C . MET A 1 188 ? 19.365 -18.036 -8.293 1.00 88.31 188 MET A C 1
ATOM 1496 O O . MET A 1 188 ? 20.229 -18.236 -9.154 1.00 88.31 188 MET A O 1
ATOM 1500 N N . TYR A 1 189 ? 18.092 -17.784 -8.605 1.00 87.12 189 TYR A N 1
ATOM 1501 C CA . TYR A 1 189 ? 17.564 -17.726 -9.975 1.00 87.12 189 TYR A CA 1
ATOM 1502 C C . TYR A 1 189 ? 17.439 -16.296 -10.524 1.00 87.12 189 TYR A C 1
ATOM 1504 O O . TYR A 1 189 ? 16.854 -16.102 -11.586 1.00 87.12 189 TYR A O 1
ATOM 1512 N N . GLY A 1 190 ? 17.941 -15.280 -9.812 1.00 84.00 190 GLY A N 1
ATOM 1513 C CA . GLY A 1 190 ? 17.835 -13.879 -10.241 1.00 84.00 190 GLY A CA 1
ATOM 1514 C C . GLY A 1 190 ? 16.392 -13.365 -10.372 1.00 84.00 190 GLY A C 1
ATOM 1515 O O . GLY A 1 190 ? 16.142 -12.384 -11.072 1.00 84.00 190 GLY A O 1
ATOM 1516 N N . LEU A 1 191 ? 15.433 -14.028 -9.723 1.00 87.50 191 LEU A N 1
ATOM 1517 C CA . LEU A 1 191 ? 14.043 -13.590 -9.637 1.00 87.50 191 LEU A CA 1
ATOM 1518 C C . LEU A 1 191 ? 13.934 -12.487 -8.571 1.00 87.50 191 LEU A C 1
ATOM 1520 O O . LEU A 1 191 ? 14.754 -12.449 -7.647 1.00 87.50 191 LEU A O 1
ATOM 1524 N N . PRO A 1 192 ? 12.961 -11.560 -8.662 1.00 87.69 192 PRO A N 1
ATOM 1525 C CA . PRO A 1 192 ? 12.836 -10.549 -7.622 1.00 87.69 192 PRO A CA 1
ATOM 1526 C C . PRO A 1 192 ? 12.423 -11.192 -6.309 1.00 87.69 192 PRO A C 1
ATOM 1528 O O . PRO A 1 192 ? 11.910 -12.311 -6.256 1.00 87.69 192 PRO A O 1
ATOM 1531 N N . TRP A 1 193 ? 12.585 -10.421 -5.255 1.00 88.56 193 TRP A N 1
ATOM 1532 C CA . TRP A 1 193 ? 12.269 -10.874 -3.921 1.00 88.56 193 TRP A CA 1
ATOM 1533 C C . TRP A 1 193 ? 10.809 -10.579 -3.588 1.00 88.56 193 TRP A C 1
ATOM 1535 O O . TRP A 1 193 ? 10.228 -9.587 -4.032 1.00 88.56 193 TRP A O 1
ATOM 1545 N N . MET A 1 194 ? 10.227 -11.462 -2.790 1.00 87.62 194 MET A N 1
ATOM 1546 C CA . MET A 1 194 ? 8.858 -11.384 -2.305 1.00 87.62 194 MET A CA 1
ATOM 1547 C C . MET A 1 194 ? 8.860 -10.763 -0.912 1.00 87.62 194 MET A C 1
ATOM 1549 O O . MET A 1 194 ? 9.574 -11.235 -0.028 1.00 87.62 194 MET A O 1
ATOM 1553 N N . HIS A 1 195 ? 8.058 -9.719 -0.717 1.00 84.88 195 HIS A N 1
ATOM 1554 C CA . HIS A 1 195 ? 7.885 -9.017 0.556 1.00 84.88 195 HIS A CA 1
ATOM 1555 C C . HIS A 1 195 ? 6.403 -8.975 0.948 1.00 84.88 195 HIS A C 1
ATOM 1557 O O . HIS A 1 195 ? 5.522 -9.096 0.093 1.00 84.88 195 HIS A O 1
ATOM 1563 N N . GLY A 1 196 ? 6.129 -8.804 2.243 1.00 80.06 196 GLY A N 1
ATOM 1564 C CA . GLY A 1 196 ? 4.775 -8.583 2.744 1.00 80.06 196 GLY A CA 1
ATOM 1565 C C . GLY A 1 196 ? 4.192 -7.268 2.219 1.00 80.06 196 GLY A C 1
ATOM 1566 O O . GLY A 1 196 ? 4.843 -6.228 2.264 1.00 80.06 196 GLY A O 1
ATOM 1567 N N . VAL A 1 197 ? 2.955 -7.307 1.717 1.00 84.88 197 VAL A N 1
ATOM 1568 C CA . VAL A 1 197 ? 2.287 -6.133 1.135 1.00 84.88 197 VAL A CA 1
ATOM 1569 C C . VAL A 1 197 ? 1.351 -5.499 2.164 1.00 84.88 197 VAL A C 1
ATOM 1571 O O . VAL A 1 197 ? 0.293 -6.049 2.478 1.00 84.88 197 VAL A O 1
ATOM 1574 N N . LEU A 1 198 ? 1.725 -4.311 2.652 1.00 85.94 198 LEU A N 1
ATOM 1575 C CA . LEU A 1 198 ? 1.023 -3.588 3.722 1.00 85.94 198 LEU A CA 1
ATOM 1576 C C . LEU A 1 198 ? -0.474 -3.339 3.479 1.00 85.94 198 LEU A C 1
ATOM 1578 O O . LEU A 1 198 ? -1.236 -3.597 4.400 1.00 85.94 198 LEU A O 1
ATOM 1582 N N . PRO A 1 199 ? -0.950 -2.853 2.313 1.00 87.31 199 PRO A N 1
ATOM 1583 C CA . PRO A 1 199 ? -2.387 -2.652 2.115 1.00 87.31 199 PRO A CA 1
ATOM 1584 C C . PRO A 1 199 ? -3.142 -3.965 1.874 1.00 87.31 199 PRO A C 1
ATOM 1586 O O . PRO A 1 199 ? -4.295 -4.091 2.273 1.00 87.31 199 PRO A O 1
ATOM 1589 N N . HIS A 1 200 ? -2.509 -4.955 1.241 1.00 88.12 200 HIS A N 1
ATOM 1590 C CA . HIS A 1 200 ? -3.180 -6.188 0.828 1.00 88.12 200 HIS A CA 1
ATOM 1591 C C . HIS A 1 200 ? -3.480 -7.110 2.014 1.00 88.12 200 HIS A C 1
ATOM 1593 O O . HIS A 1 200 ? -4.578 -7.647 2.112 1.00 88.12 200 HIS A O 1
ATOM 1599 N N . SER A 1 201 ? -2.533 -7.269 2.940 1.00 91.19 201 SER A N 1
ATOM 1600 C CA . SER A 1 201 ? -2.685 -8.136 4.113 1.00 91.19 201 SER A CA 1
ATOM 1601 C C . SER A 1 201 ? -3.907 -7.798 4.995 1.00 91.19 201 SER A C 1
ATOM 1603 O O . SER A 1 201 ? -4.730 -8.687 5.215 1.00 91.19 201 SER A O 1
ATOM 1605 N N . PRO A 1 202 ? -4.109 -6.550 5.470 1.00 88.94 202 PRO A N 1
ATOM 1606 C CA . PRO A 1 202 ? -5.290 -6.186 6.251 1.00 88.94 202 PRO A CA 1
ATOM 1607 C C . PRO A 1 202 ? -6.569 -6.173 5.408 1.00 88.94 202 PRO A C 1
ATOM 1609 O O . PRO A 1 202 ? -7.627 -6.503 5.934 1.00 88.94 202 PRO A O 1
ATOM 1612 N N . LEU A 1 203 ? -6.502 -5.835 4.112 1.00 88.19 203 LEU A N 1
ATOM 1613 C CA . LEU A 1 203 ? -7.668 -5.915 3.225 1.00 88.19 203 LEU A CA 1
ATOM 1614 C C . LEU A 1 203 ? -8.151 -7.359 3.071 1.00 88.19 203 LEU A C 1
ATOM 1616 O O . LEU A 1 203 ? -9.350 -7.599 3.155 1.00 88.19 203 LEU A O 1
ATOM 1620 N N . HIS A 1 204 ? -7.231 -8.312 2.928 1.00 89.31 204 HIS A N 1
ATOM 1621 C CA . HIS A 1 204 ? -7.550 -9.734 2.846 1.00 89.31 204 HIS A CA 1
ATOM 1622 C C . HIS A 1 204 ? -8.158 -10.272 4.150 1.00 89.31 204 HIS A C 1
ATOM 1624 O O . HIS A 1 204 ? -9.098 -11.061 4.127 1.00 89.31 204 HIS A O 1
ATOM 1630 N N . VAL A 1 205 ? -7.664 -9.817 5.306 1.00 89.62 205 VAL A N 1
ATOM 1631 C CA . VAL A 1 205 ? -8.269 -10.158 6.606 1.00 89.62 205 VAL A CA 1
ATOM 1632 C C . VAL A 1 205 ? -9.667 -9.558 6.721 1.00 89.62 205 VAL A C 1
ATOM 1634 O O . VAL A 1 205 ? -10.590 -10.242 7.148 1.00 89.62 205 VAL A O 1
ATOM 1637 N N . ARG A 1 206 ? -9.841 -8.306 6.290 1.00 85.81 206 ARG A N 1
ATOM 1638 C CA . ARG A 1 206 ? -11.132 -7.616 6.304 1.00 85.81 206 ARG A CA 1
ATOM 1639 C C . ARG A 1 206 ? -12.157 -8.261 5.372 1.00 85.81 206 ARG A C 1
ATOM 1641 O O . ARG A 1 206 ? -13.316 -8.310 5.746 1.00 85.81 206 ARG A O 1
ATOM 1648 N N . SER A 1 207 ? -11.758 -8.774 4.207 1.00 85.25 207 SER A N 1
ATOM 1649 C CA . SER A 1 207 ? -12.669 -9.508 3.310 1.00 85.25 207 SER A CA 1
ATOM 1650 C C . SER A 1 207 ? -13.071 -10.888 3.839 1.00 85.25 207 SER A C 1
ATOM 1652 O O . SER A 1 207 ? -13.987 -11.500 3.311 1.00 85.25 207 SER A O 1
ATOM 1654 N N . LEU A 1 208 ? -12.364 -11.409 4.847 1.00 87.50 208 LEU A N 1
ATOM 1655 C CA . LEU A 1 208 ? -12.671 -12.683 5.509 1.00 87.50 208 LEU A CA 1
ATOM 1656 C C . LEU A 1 208 ? -13.355 -12.487 6.871 1.00 87.50 208 LEU A C 1
ATOM 1658 O O . LEU A 1 208 ? -13.534 -13.461 7.605 1.00 87.50 208 LEU A O 1
ATOM 1662 N N . ALA A 1 209 ? -13.682 -11.247 7.238 1.00 85.94 209 ALA A N 1
ATOM 1663 C CA . ALA A 1 209 ? -14.217 -10.897 8.544 1.00 85.94 209 ALA A CA 1
ATOM 1664 C C . ALA A 1 209 ? -15.525 -10.111 8.417 1.00 85.94 209 ALA A C 1
ATOM 1666 O O . ALA A 1 209 ? -15.593 -9.118 7.695 1.00 85.94 209 ALA A O 1
ATOM 1667 N N . ASP A 1 210 ? -16.525 -10.501 9.207 1.00 82.25 210 ASP A N 1
ATOM 1668 C CA . ASP A 1 210 ? -17.789 -9.772 9.299 1.00 82.25 210 ASP A CA 1
ATOM 1669 C C . ASP A 1 210 ? -17.582 -8.478 10.099 1.00 82.25 210 ASP A C 1
ATOM 1671 O O . ASP A 1 210 ? -17.177 -8.495 11.268 1.00 82.25 210 ASP A O 1
ATOM 1675 N N . VAL A 1 211 ? -17.857 -7.334 9.467 1.00 79.31 211 VAL A N 1
ATOM 1676 C CA . VAL A 1 211 ? -17.766 -6.015 10.105 1.00 79.31 211 VAL A CA 1
ATOM 1677 C C . VAL A 1 211 ? -19.156 -5.573 10.543 1.00 79.31 211 VAL A C 1
ATOM 1679 O O . VAL A 1 211 ? -19.974 -5.155 9.728 1.00 79.31 211 VAL A O 1
ATOM 1682 N N . GLU A 1 212 ? -19.406 -5.619 11.848 1.00 73.50 212 GLU A N 1
ATOM 1683 C CA . GLU A 1 212 ? -20.639 -5.108 12.445 1.00 73.50 212 GLU A CA 1
ATOM 1684 C C . GLU A 1 212 ? -20.400 -3.716 13.046 1.00 73.50 212 GLU A C 1
ATOM 1686 O O . GLU A 1 212 ? -19.562 -3.535 13.934 1.00 73.50 212 GLU A O 1
ATOM 1691 N N . GLU A 1 213 ? -21.144 -2.716 12.572 1.00 68.81 213 GLU A N 1
ATOM 1692 C CA . GLU A 1 213 ? -21.179 -1.400 13.206 1.00 68.81 213 GLU A CA 1
ATOM 1693 C C . GLU A 1 213 ? -22.100 -1.467 14.430 1.00 68.81 213 GLU A C 1
ATOM 1695 O O . GLU A 1 213 ? -23.301 -1.713 14.308 1.00 68.81 213 GLU A O 1
ATOM 1700 N N . ARG A 1 214 ? -21.545 -1.269 15.631 1.00 60.78 214 ARG A N 1
ATOM 1701 C CA . ARG A 1 214 ? -22.349 -1.263 16.858 1.00 60.78 214 ARG A CA 1
ATOM 1702 C C . ARG A 1 214 ? -23.060 0.077 17.031 1.00 60.78 214 ARG A C 1
ATOM 1704 O O . ARG A 1 214 ? -22.428 1.124 17.152 1.00 60.78 21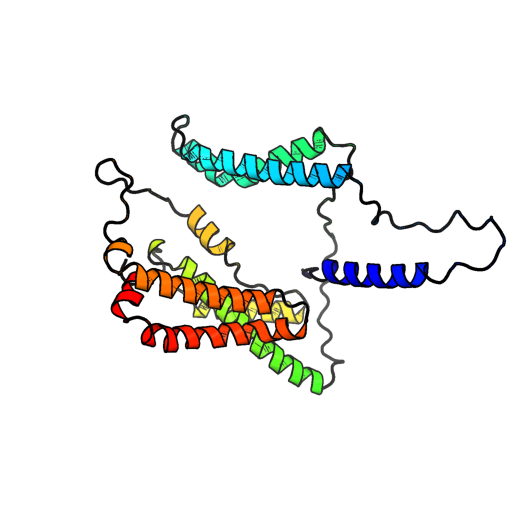4 ARG A O 1
ATOM 1711 N N . VAL A 1 215 ? -24.387 0.025 17.064 1.00 61.69 215 VAL A N 1
ATOM 1712 C CA . VAL A 1 215 ? -25.269 1.171 17.305 1.00 61.69 215 VAL A CA 1
ATOM 1713 C C . VAL A 1 215 ? -25.844 1.029 18.714 1.00 61.69 215 VAL A C 1
ATOM 1715 O O . VAL A 1 215 ? -26.766 0.248 18.935 1.00 61.69 215 VAL A O 1
ATOM 1718 N N . ASP A 1 216 ? -25.306 1.781 19.672 1.00 54.03 216 ASP A N 1
ATOM 1719 C CA . ASP A 1 216 ? -25.840 1.840 21.035 1.00 54.03 216 ASP A CA 1
ATOM 1720 C C . ASP A 1 216 ? -26.813 3.025 21.131 1.00 54.03 216 ASP A C 1
ATOM 1722 O O . ASP A 1 216 ? -26.475 4.162 20.805 1.00 54.03 216 ASP A O 1
ATOM 1726 N N . GLN A 1 217 ? -28.042 2.769 21.590 1.00 55.25 217 GLN A N 1
ATOM 1727 C CA . GLN A 1 217 ? -29.073 3.794 21.835 1.00 55.25 217 GLN A CA 1
ATOM 1728 C C . GLN A 1 217 ? -29.403 4.700 20.623 1.00 55.25 217 GLN A C 1
ATOM 1730 O O . GLN A 1 217 ? -29.565 5.915 20.755 1.00 55.25 217 GLN A O 1
ATOM 1735 N N . GLY A 1 218 ? -29.521 4.115 19.426 1.00 59.72 218 GLY A N 1
ATOM 1736 C CA . GLY A 1 218 ? -30.023 4.812 18.229 1.00 59.72 218 GLY A CA 1
ATOM 1737 C C . GLY A 1 218 ? -29.051 5.809 17.587 1.00 59.72 218 GLY A C 1
ATOM 1738 O O . GLY A 1 218 ? -29.403 6.443 16.596 1.00 59.72 218 GLY A O 1
ATOM 1739 N N . HIS A 1 219 ? -27.830 5.918 18.109 1.00 56.88 219 HIS A N 1
ATOM 1740 C CA . HIS A 1 219 ? -26.718 6.620 17.478 1.00 56.88 219 HIS A CA 1
ATOM 1741 C C . HIS A 1 219 ? -25.637 5.587 17.163 1.00 56.88 219 HIS A C 1
ATOM 1743 O O . HIS A 1 219 ? -25.431 4.665 17.953 1.00 56.88 219 HIS A O 1
ATOM 1749 N N . ALA A 1 220 ? -24.948 5.717 16.024 1.00 58.72 220 ALA A N 1
ATOM 1750 C CA . ALA A 1 220 ? -23.720 4.955 15.801 1.00 58.72 220 ALA A CA 1
ATOM 1751 C C . ALA A 1 220 ? -22.827 5.193 17.025 1.00 58.72 220 ALA A C 1
ATOM 1753 O O . ALA A 1 220 ? -22.480 6.343 17.320 1.00 58.72 220 ALA A O 1
ATOM 1754 N N . ALA A 1 221 ? -22.582 4.149 17.818 1.00 48.47 221 ALA A N 1
ATOM 1755 C CA . ALA A 1 221 ? -21.907 4.321 19.088 1.00 48.47 221 ALA A CA 1
ATOM 1756 C C . ALA A 1 221 ? -20.470 4.705 18.772 1.00 48.47 221 ALA A C 1
ATOM 1758 O O . ALA A 1 221 ? -19.670 3.869 18.352 1.00 48.47 221 ALA A O 1
ATOM 1759 N N . TYR A 1 222 ? -20.116 5.975 18.983 1.00 54.31 222 TYR A N 1
ATOM 1760 C CA . TYR A 1 222 ? -18.709 6.297 19.146 1.00 54.31 222 TYR A CA 1
ATOM 1761 C C . TYR A 1 222 ? -18.191 5.409 20.276 1.00 54.31 222 TYR A C 1
ATOM 1763 O O . TYR A 1 222 ? -18.846 5.349 21.323 1.00 54.31 222 TYR A O 1
ATOM 1771 N N . PRO A 1 223 ? -17.056 4.714 20.086 1.00 57.38 223 PRO A N 1
ATOM 1772 C CA . PRO A 1 223 ? -16.552 3.791 21.084 1.00 57.38 223 PRO A CA 1
ATOM 1773 C C . PRO A 1 223 ? -16.533 4.504 22.445 1.00 57.38 223 PRO A C 1
ATOM 1775 O O . PRO A 1 223 ? -15.979 5.607 22.545 1.00 57.38 223 PRO A O 1
ATOM 1778 N N . PRO A 1 224 ? -17.151 3.925 23.494 1.00 54.06 224 PRO A N 1
ATOM 1779 C CA . PRO A 1 224 ? -17.379 4.609 24.771 1.00 54.06 224 PRO A CA 1
ATOM 1780 C C . PRO A 1 224 ? -16.078 5.105 25.432 1.00 54.06 224 PRO A C 1
ATOM 1782 O O . PRO A 1 224 ? -16.101 6.010 26.267 1.00 54.06 224 PRO A O 1
ATOM 1785 N N . ASN A 1 225 ? -14.933 4.575 24.989 1.00 57.22 225 ASN A N 1
ATOM 1786 C CA . ASN A 1 225 ? -13.579 4.908 25.415 1.00 57.22 225 ASN A CA 1
ATOM 1787 C C . ASN A 1 225 ? -12.786 5.763 24.402 1.00 57.22 225 ASN A C 1
ATOM 1789 O O . ASN A 1 225 ? -11.582 5.577 24.246 1.00 57.22 225 ASN A O 1
ATOM 1793 N N . HIS A 1 226 ? -13.416 6.712 23.710 1.00 63.06 226 HIS A N 1
ATOM 1794 C CA . HIS A 1 226 ? -12.709 7.555 22.740 1.00 63.06 226 HIS A CA 1
ATOM 1795 C C . HIS A 1 226 ? -11.524 8.323 23.375 1.00 63.06 226 HIS A C 1
ATOM 1797 O O . HIS A 1 226 ? -11.696 9.052 24.357 1.00 63.06 226 HIS A O 1
ATOM 1803 N N . TYR A 1 227 ? -10.326 8.213 22.790 1.00 67.06 227 TYR A N 1
ATOM 1804 C CA . TYR A 1 227 ? -9.068 8.813 23.277 1.00 67.06 227 TYR A CA 1
ATOM 1805 C C . TYR A 1 227 ? -9.156 10.336 23.508 1.00 67.06 227 TYR A C 1
ATOM 1807 O O . TYR A 1 227 ? -8.527 10.868 24.423 1.00 67.06 227 TYR A O 1
ATOM 1815 N N . ILE A 1 228 ? -10.018 11.027 22.750 1.00 66.94 228 ILE A N 1
ATOM 1816 C CA . ILE A 1 228 ? -10.331 12.465 22.908 1.00 66.94 228 ILE A CA 1
ATOM 1817 C C . ILE A 1 228 ? -10.846 12.811 24.316 1.00 66.94 228 ILE A C 1
ATOM 1819 O O . ILE A 1 228 ? -10.606 13.917 24.788 1.00 66.94 228 ILE A O 1
ATOM 1823 N N . ARG A 1 229 ? -11.529 11.892 25.016 1.00 69.19 229 ARG A N 1
ATOM 1824 C CA . ARG A 1 229 ? -12.006 12.137 26.391 1.00 69.19 229 ARG A CA 1
ATOM 1825 C C . ARG A 1 229 ? -10.911 11.961 27.446 1.00 69.19 229 ARG A C 1
ATOM 1827 O O . ARG A 1 229 ? -11.040 12.500 28.538 1.00 69.19 229 ARG A O 1
ATOM 1834 N N . ARG A 1 230 ? -9.855 11.196 27.143 1.00 73.81 230 ARG A N 1
ATOM 1835 C CA . ARG A 1 230 ? -8.774 10.860 28.089 1.00 73.81 230 ARG A CA 1
ATOM 1836 C C . ARG A 1 230 ? -7.585 11.818 28.000 1.00 73.81 230 ARG A C 1
ATOM 1838 O O . ARG A 1 230 ? -6.885 11.996 28.994 1.00 73.81 230 ARG A O 1
ATOM 1845 N N . CYS A 1 231 ? -7.362 12.427 26.835 1.00 77.44 231 CYS A N 1
ATOM 1846 C CA . CYS A 1 231 ? -6.205 13.283 26.579 1.00 77.44 231 CYS A CA 1
ATOM 1847 C C . CYS A 1 231 ? -6.621 14.731 26.273 1.00 77.44 231 CYS A C 1
ATOM 1849 O O . CYS A 1 231 ? -7.521 14.946 25.460 1.00 77.44 231 CYS A O 1
ATOM 1851 N N . PRO A 1 232 ? -5.942 15.746 26.840 1.00 84.25 232 PRO A N 1
ATOM 1852 C CA . PRO A 1 232 ? -6.186 17.134 26.467 1.00 84.25 232 PRO A CA 1
ATOM 1853 C C . PRO A 1 232 ? -5.809 17.374 24.996 1.00 84.25 232 PRO A C 1
ATOM 1855 O O . PRO A 1 232 ? -4.738 16.957 24.545 1.00 84.25 232 PRO A O 1
ATOM 1858 N N . GLN A 1 233 ? -6.651 18.108 24.259 1.00 82.31 233 GLN A N 1
ATOM 1859 C CA . GLN A 1 233 ? -6.495 18.341 22.811 1.00 82.31 233 GLN A CA 1
ATOM 1860 C C . GLN A 1 233 ? -5.105 18.870 22.419 1.00 82.31 233 GLN A C 1
ATOM 1862 O O . GLN A 1 233 ? -4.541 18.445 21.414 1.00 82.31 233 GLN A O 1
ATOM 1867 N N . ARG A 1 234 ? -4.487 19.731 23.242 1.00 85.06 234 ARG A N 1
ATOM 1868 C CA . ARG A 1 234 ? -3.137 20.267 22.986 1.00 85.06 234 ARG A CA 1
ATOM 1869 C C . ARG A 1 234 ? -2.060 19.176 22.901 1.00 85.06 234 ARG A C 1
ATOM 1871 O O . ARG A 1 234 ? -1.151 19.291 22.083 1.00 85.06 234 ARG A O 1
ATOM 1878 N N . LYS A 1 235 ? -2.153 18.120 23.720 1.00 83.06 235 LYS A N 1
ATOM 1879 C CA . LYS A 1 235 ? -1.200 16.996 23.691 1.00 83.06 235 LYS A CA 1
ATOM 1880 C C . LYS A 1 235 ? -1.414 16.124 22.450 1.00 83.06 235 LYS A C 1
ATOM 1882 O O . LYS A 1 235 ? -0.432 15.707 21.846 1.00 83.06 235 LYS A O 1
ATOM 1887 N N . ILE A 1 236 ? -2.669 15.943 22.025 1.00 84.88 236 ILE A N 1
ATOM 1888 C CA . ILE A 1 236 ? -3.016 15.236 20.782 1.00 84.88 236 ILE A CA 1
ATOM 1889 C C . ILE A 1 236 ? -2.416 15.96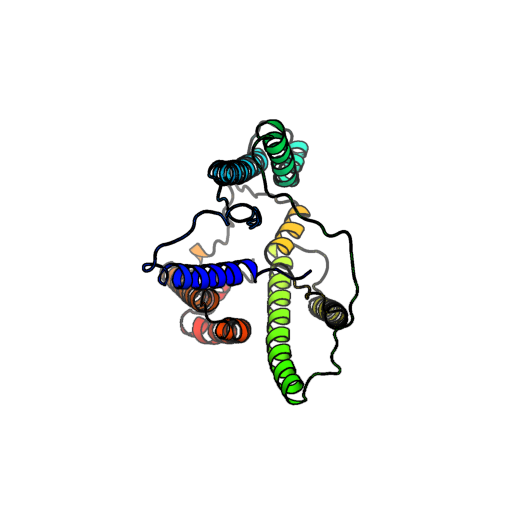9 19.576 1.00 84.88 236 ILE A C 1
ATOM 1891 O O . ILE A 1 236 ? -1.709 15.359 18.782 1.00 84.88 236 ILE A O 1
ATOM 1895 N N . HIS A 1 237 ? -2.612 17.288 19.481 1.00 88.19 237 HIS A N 1
ATOM 1896 C CA . HIS A 1 237 ? -2.053 18.079 18.381 1.00 88.19 237 HIS A CA 1
ATOM 1897 C C . HIS A 1 237 ? -0.523 18.045 18.338 1.00 88.19 237 HIS A C 1
ATOM 1899 O O . HIS A 1 237 ? 0.061 17.953 17.260 1.00 88.19 237 HIS A O 1
ATOM 1905 N N . MET A 1 238 ? 0.135 18.079 19.500 1.00 86.19 238 MET A N 1
ATOM 1906 C CA . MET A 1 238 ? 1.591 17.966 19.583 1.00 86.19 238 MET A CA 1
ATOM 1907 C C . MET A 1 238 ? 2.087 16.591 19.108 1.00 86.19 238 MET A C 1
ATOM 1909 O O . MET A 1 238 ? 3.069 16.523 18.370 1.00 86.19 238 MET A O 1
ATOM 1913 N N . PHE A 1 239 ? 1.384 15.510 19.465 1.00 85.75 239 PHE A N 1
ATOM 1914 C CA . PHE A 1 239 ? 1.670 14.161 18.972 1.00 85.75 239 PHE A CA 1
ATOM 1915 C C . PHE A 1 239 ? 1.502 14.062 17.452 1.00 85.75 239 PHE A C 1
ATOM 1917 O O . PHE A 1 239 ? 2.429 13.650 16.757 1.00 85.75 239 PHE A O 1
ATOM 1924 N N . THR A 1 240 ? 0.366 14.518 16.919 1.00 88.75 240 THR A N 1
ATOM 1925 C CA . THR A 1 240 ? 0.110 14.491 15.473 1.00 88.75 240 THR A CA 1
ATOM 1926 C C . THR A 1 240 ? 1.098 15.362 14.703 1.00 88.75 240 THR A C 1
ATOM 1928 O O . THR A 1 240 ? 1.541 14.975 13.630 1.00 88.75 240 THR A O 1
ATOM 1931 N N . LEU A 1 241 ? 1.510 16.513 15.251 1.00 90.31 241 LEU A N 1
ATOM 1932 C CA . LEU A 1 241 ? 2.525 17.364 14.627 1.00 90.31 241 LEU A CA 1
ATOM 1933 C C . LEU A 1 241 ? 3.878 16.645 14.563 1.00 90.31 241 LEU A C 1
ATOM 1935 O O . LEU A 1 241 ? 4.539 16.680 13.531 1.00 90.31 241 LEU A O 1
ATOM 1939 N N . CYS A 1 242 ? 4.269 15.953 15.635 1.00 85.56 242 CYS A N 1
ATOM 1940 C CA . CYS A 1 242 ? 5.489 15.149 15.662 1.00 85.56 242 CYS A CA 1
ATOM 1941 C C . CYS A 1 242 ? 5.449 14.020 14.616 1.00 85.56 242 CYS A C 1
ATOM 1943 O O . CYS A 1 242 ? 6.405 13.860 13.857 1.00 85.56 242 CYS A O 1
ATOM 1945 N N . GLN A 1 243 ? 4.323 13.306 14.498 1.00 88.75 243 GLN A N 1
ATOM 1946 C CA . GLN A 1 243 ? 4.123 12.287 13.460 1.00 88.75 243 GLN A CA 1
ATOM 1947 C C . GLN A 1 243 ? 4.183 12.874 12.046 1.00 88.75 243 GLN A C 1
ATOM 1949 O O . GLN A 1 243 ? 4.823 12.295 11.173 1.00 88.75 243 GLN A O 1
ATOM 1954 N N . MET A 1 244 ? 3.568 14.038 11.816 1.00 91.44 244 MET A N 1
ATOM 1955 C CA . MET A 1 244 ? 3.613 14.723 10.521 1.00 91.44 244 MET A CA 1
ATOM 1956 C C . MET A 1 244 ? 5.028 15.189 10.164 1.00 91.44 244 MET A C 1
ATOM 1958 O O . MET A 1 244 ? 5.419 15.091 9.005 1.00 91.44 244 MET A O 1
ATOM 1962 N N . ILE A 1 245 ? 5.820 15.643 11.142 1.00 89.56 245 ILE A N 1
ATOM 1963 C CA . ILE A 1 245 ? 7.238 15.980 10.943 1.00 89.56 245 ILE A CA 1
ATOM 1964 C C . ILE A 1 245 ? 8.038 14.725 10.575 1.00 89.56 245 ILE A C 1
ATOM 1966 O O . ILE A 1 245 ? 8.802 14.751 9.612 1.00 89.56 245 ILE A O 1
ATOM 1970 N N . GLN A 1 246 ? 7.841 13.616 11.295 1.00 87.69 246 GLN A N 1
ATOM 1971 C CA . GLN A 1 246 ? 8.507 12.346 11.000 1.00 87.69 246 GLN A CA 1
ATOM 1972 C C . GLN A 1 246 ? 8.131 11.816 9.606 1.00 87.69 246 GLN A C 1
ATOM 1974 O O . GLN A 1 246 ? 9.007 11.395 8.849 1.00 87.69 246 GLN A O 1
ATOM 1979 N N . LEU A 1 247 ? 6.848 11.877 9.243 1.00 89.06 247 LEU A N 1
ATOM 1980 C CA . LEU A 1 247 ? 6.359 11.501 7.919 1.00 89.06 247 LEU A CA 1
ATOM 1981 C C . LEU A 1 247 ? 6.937 12.415 6.834 1.00 89.06 247 LEU A C 1
ATOM 1983 O O . LEU A 1 247 ? 7.407 11.924 5.814 1.00 89.06 247 LEU A O 1
ATOM 1987 N N . GLY A 1 248 ? 6.955 13.730 7.059 1.00 90.44 248 GLY A N 1
ATOM 1988 C CA . GLY A 1 248 ? 7.536 14.702 6.134 1.00 90.44 248 GLY A CA 1
ATOM 1989 C C . GLY A 1 248 ? 9.023 14.453 5.884 1.00 90.44 248 GLY A C 1
ATOM 1990 O O . GLY A 1 248 ? 9.459 14.460 4.734 1.00 90.44 248 GLY A O 1
ATOM 1991 N N . LEU A 1 249 ? 9.784 14.147 6.938 1.00 87.56 249 LEU A N 1
ATOM 1992 C CA . LEU A 1 249 ? 11.191 13.760 6.838 1.00 87.56 249 LEU A CA 1
ATOM 1993 C C . LEU A 1 249 ? 11.364 12.478 6.008 1.00 87.56 249 LEU A C 1
ATOM 1995 O O . LEU A 1 249 ? 12.209 12.427 5.116 1.00 87.56 249 LEU A O 1
ATOM 1999 N N . MET A 1 250 ? 10.535 11.459 6.255 1.00 86.50 250 MET A N 1
ATOM 2000 C CA . MET A 1 250 ? 10.553 10.208 5.492 1.00 86.50 250 MET A CA 1
ATOM 2001 C C . MET A 1 250 ? 10.209 10.436 4.013 1.00 86.50 250 MET A C 1
ATOM 2003 O O . MET A 1 250 ? 10.898 9.913 3.139 1.00 86.50 250 MET A O 1
ATOM 2007 N N . CYS A 1 251 ? 9.192 11.249 3.719 1.00 88.12 251 CYS A N 1
ATOM 2008 C CA . CYS A 1 251 ? 8.809 11.615 2.357 1.00 88.12 251 CYS A CA 1
ATOM 2009 C C . CYS A 1 251 ? 9.924 12.385 1.641 1.00 88.12 251 CYS A C 1
ATOM 2011 O O . CYS A 1 251 ? 10.205 12.101 0.481 1.00 88.12 251 CYS A O 1
ATOM 2013 N N . PHE A 1 252 ? 10.600 13.313 2.324 1.00 87.50 252 PHE A N 1
ATOM 2014 C CA . PHE A 1 252 ? 11.723 14.058 1.753 1.00 87.50 252 PHE A CA 1
ATOM 2015 C C . PHE A 1 252 ? 12.853 13.125 1.291 1.00 87.50 252 PHE A C 1
ATOM 2017 O O . PHE A 1 252 ? 13.342 13.249 0.169 1.00 87.50 252 PHE A O 1
ATOM 2024 N N . PHE A 1 253 ? 13.229 12.143 2.117 1.00 85.81 253 PHE A N 1
ATOM 2025 C CA . PHE A 1 253 ? 14.232 11.148 1.730 1.00 85.81 253 PHE A CA 1
ATOM 2026 C C . PHE A 1 253 ? 13.714 10.158 0.675 1.00 85.81 253 PHE A C 1
ATOM 2028 O O . PHE A 1 253 ? 14.464 9.795 -0.229 1.00 85.81 253 PHE A O 1
ATOM 2035 N N . GLY A 1 254 ? 12.442 9.754 0.747 1.00 84.38 254 GLY A N 1
ATOM 2036 C CA . GLY A 1 254 ? 11.828 8.812 -0.196 1.00 84.38 254 GLY A CA 1
ATOM 2037 C C . GLY A 1 254 ? 11.668 9.370 -1.615 1.00 84.38 254 GLY A C 1
ATOM 2038 O O . GLY A 1 254 ? 11.937 8.666 -2.589 1.00 84.38 254 GLY A O 1
ATOM 2039 N N . PHE A 1 255 ? 11.292 10.646 -1.745 1.00 86.19 255 PHE A N 1
ATOM 2040 C CA . PHE A 1 255 ? 11.155 11.337 -3.034 1.00 86.19 255 PHE A CA 1
ATOM 2041 C C . PHE A 1 255 ? 12.465 11.937 -3.553 1.00 86.19 255 PHE A C 1
ATOM 2043 O O . PHE A 1 255 ? 12.483 12.520 -4.638 1.00 86.19 255 PHE A O 1
ATOM 2050 N N . SER A 1 256 ? 13.569 11.788 -2.817 1.00 86.50 256 SER A N 1
ATOM 2051 C CA . SER A 1 256 ? 14.865 12.278 -3.273 1.00 86.50 256 SER A CA 1
ATOM 2052 C C . SER A 1 256 ? 15.265 11.596 -4.595 1.00 86.50 256 SER A C 1
ATOM 2054 O O . SER A 1 256 ? 15.238 10.362 -4.689 1.00 86.50 256 SER A O 1
ATOM 2056 N N . PRO A 1 257 ? 15.669 12.362 -5.629 1.00 84.50 257 PRO A N 1
ATOM 2057 C CA . PRO A 1 257 ? 16.061 11.804 -6.926 1.00 84.50 257 PRO A CA 1
ATOM 2058 C C . PRO A 1 257 ? 17.386 11.026 -6.875 1.00 84.50 257 PRO A C 1
ATOM 2060 O O . PRO A 1 257 ? 17.749 10.360 -7.841 1.00 84.50 257 PRO A O 1
ATOM 2063 N N . TRP A 1 258 ? 18.109 11.084 -5.755 1.00 83.94 258 TRP A N 1
ATOM 2064 C CA . TRP A 1 258 ? 19.444 10.519 -5.590 1.00 83.94 258 TRP A CA 1
ATOM 2065 C C . TRP A 1 258 ? 19.356 9.011 -5.281 1.00 83.94 258 TRP A C 1
ATOM 2067 O O . TRP A 1 258 ? 18.856 8.644 -4.213 1.00 83.94 258 TRP A O 1
ATOM 2077 N N . PRO A 1 259 ? 19.884 8.115 -6.142 1.00 80.56 259 PRO A N 1
ATOM 2078 C CA . PRO A 1 259 ? 19.792 6.663 -5.938 1.00 80.56 259 PRO A CA 1
ATOM 2079 C C . PRO A 1 259 ? 20.409 6.184 -4.616 1.00 80.56 259 PRO A C 1
ATOM 2081 O O . PRO A 1 259 ? 19.885 5.277 -3.974 1.00 80.56 259 PRO A O 1
ATOM 2084 N N . TYR A 1 260 ? 21.484 6.837 -4.169 1.00 81.94 260 TYR A N 1
ATOM 2085 C CA . TYR A 1 260 ? 22.175 6.513 -2.919 1.00 81.94 260 TYR A CA 1
ATOM 2086 C C . TYR A 1 260 ? 21.298 6.719 -1.679 1.00 81.94 260 TYR A C 1
ATOM 2088 O O . TYR A 1 260 ? 21.355 5.927 -0.742 1.00 81.94 260 TYR A O 1
ATOM 2096 N N . VAL A 1 261 ? 20.441 7.744 -1.680 1.00 80.81 261 VAL A N 1
ATOM 2097 C CA . VAL A 1 261 ? 19.540 8.031 -0.552 1.00 80.81 261 VAL A CA 1
ATOM 2098 C C . VAL A 1 261 ? 18.500 6.920 -0.401 1.00 80.81 261 VAL A C 1
ATOM 2100 O O . VAL A 1 261 ? 18.199 6.505 0.716 1.00 80.81 261 VAL A O 1
ATOM 2103 N N . LYS A 1 262 ? 18.029 6.355 -1.521 1.00 78.62 262 LYS A N 1
ATOM 2104 C CA . LYS A 1 262 ? 17.092 5.222 -1.519 1.00 78.62 262 LYS A CA 1
ATOM 2105 C C . LYS A 1 262 ? 17.707 3.955 -0.919 1.00 78.62 262 LYS A C 1
ATOM 2107 O O . LYS A 1 262 ? 17.002 3.201 -0.261 1.00 78.62 262 LYS A O 1
ATOM 2112 N N . MET A 1 263 ? 19.014 3.740 -1.081 1.00 80.19 263 MET A N 1
ATOM 2113 C CA . MET A 1 263 ? 19.710 2.591 -0.478 1.00 80.19 263 MET A CA 1
ATOM 2114 C C . MET A 1 263 ? 19.847 2.704 1.049 1.00 80.19 263 MET A C 1
ATOM 2116 O O . MET A 1 263 ? 19.903 1.689 1.740 1.00 80.19 263 MET A O 1
ATOM 2120 N N . VAL A 1 264 ? 19.887 3.929 1.583 1.00 81.31 264 VAL A N 1
ATOM 2121 C CA . VAL A 1 264 ? 20.015 4.206 3.028 1.00 81.31 264 VAL A CA 1
ATOM 2122 C C . VAL A 1 264 ? 18.647 4.315 3.717 1.00 81.31 264 VAL A C 1
ATOM 2124 O O . VAL A 1 264 ? 18.557 4.258 4.942 1.00 81.31 264 VAL A O 1
ATOM 2127 N N . PHE A 1 265 ? 17.563 4.402 2.945 1.00 82.44 265 PHE A N 1
ATOM 2128 C CA . PHE A 1 265 ? 16.189 4.522 3.438 1.00 82.44 265 PHE A CA 1
ATOM 2129 C C . PHE A 1 265 ? 15.807 3.528 4.560 1.00 82.44 265 PHE A C 1
ATOM 2131 O O . PHE A 1 265 ? 15.263 3.984 5.570 1.00 82.44 265 PHE A O 1
ATOM 2138 N N . PRO A 1 266 ? 16.146 2.221 4.490 1.00 80.12 266 PRO A N 1
ATOM 2139 C CA . PRO A 1 266 ? 15.827 1.275 5.566 1.00 80.12 266 PRO A CA 1
ATOM 2140 C C . PRO A 1 266 ? 16.491 1.619 6.903 1.00 80.12 266 PRO A C 1
ATOM 2142 O O . PRO A 1 266 ? 15.886 1.488 7.966 1.00 80.12 266 PRO A O 1
ATOM 2145 N N . VAL A 1 267 ? 17.732 2.109 6.850 1.00 82.19 267 VAL A N 1
ATOM 2146 C CA . VAL A 1 267 ? 18.496 2.517 8.034 1.00 82.19 267 VAL A CA 1
ATOM 2147 C C . VAL A 1 267 ? 17.876 3.766 8.658 1.00 82.19 267 VAL A C 1
ATOM 2149 O O . VAL A 1 267 ? 17.791 3.861 9.880 1.00 82.19 267 VAL A O 1
ATOM 2152 N N . ILE A 1 268 ? 17.386 4.699 7.834 1.00 83.44 268 ILE A N 1
ATOM 2153 C CA . ILE A 1 268 ? 16.689 5.905 8.304 1.00 83.44 268 ILE A CA 1
ATOM 2154 C C . ILE A 1 268 ? 15.401 5.522 9.038 1.00 83.44 268 ILE A C 1
ATOM 2156 O O . ILE A 1 268 ? 15.187 5.993 10.152 1.00 83.44 268 ILE A O 1
ATOM 2160 N N . ILE A 1 269 ? 14.571 4.635 8.475 1.00 82.69 269 ILE A N 1
ATOM 2161 C CA . ILE A 1 269 ? 13.353 4.149 9.152 1.00 82.69 269 ILE A CA 1
ATOM 2162 C C . ILE A 1 269 ? 13.702 3.507 10.496 1.00 82.69 269 ILE A C 1
ATOM 2164 O O . ILE A 1 269 ? 13.076 3.811 11.514 1.00 82.69 269 ILE A O 1
ATOM 2168 N N . LEU A 1 270 ? 14.726 2.653 10.513 1.00 81.56 270 LEU A N 1
ATOM 2169 C CA . LEU A 1 270 ? 15.151 1.973 11.729 1.00 81.56 270 LEU A CA 1
ATOM 2170 C C . LEU A 1 270 ? 15.686 2.950 12.781 1.00 81.56 270 LEU A C 1
ATOM 2172 O O . LEU A 1 270 ? 15.461 2.731 13.964 1.00 81.56 270 LEU A O 1
ATOM 2176 N N . LEU A 1 271 ? 16.332 4.046 12.378 1.00 82.50 271 LEU A N 1
ATOM 2177 C CA . LEU A 1 271 ? 16.795 5.104 13.280 1.00 82.50 271 LEU A CA 1
ATOM 2178 C C . LEU A 1 271 ? 15.642 5.975 13.814 1.00 82.50 271 LEU A C 1
ATOM 2180 O O . LEU A 1 271 ? 15.715 6.480 14.936 1.00 82.50 271 LEU A O 1
ATOM 2184 N N . LEU A 1 272 ? 14.547 6.104 13.062 1.00 81.44 272 LEU A N 1
ATOM 2185 C CA . LEU A 1 272 ? 13.347 6.827 13.497 1.00 81.44 272 LEU A CA 1
ATOM 2186 C C . LEU A 1 272 ? 12.516 6.055 14.540 1.00 81.44 272 LEU A C 1
ATOM 2188 O O . LEU A 1 272 ? 11.807 6.669 15.339 1.00 81.44 272 LEU A O 1
ATOM 2192 N N . LEU A 1 273 ? 12.629 4.726 14.607 1.00 81.06 273 LEU A N 1
ATOM 2193 C CA . LEU A 1 273 ? 11.979 3.921 15.650 1.00 81.06 273 LEU A CA 1
ATOM 2194 C C . LEU A 1 273 ? 12.450 4.227 17.088 1.00 81.06 273 LEU A C 1
ATOM 2196 O O . LEU A 1 273 ? 11.604 4.522 17.938 1.00 81.06 273 LEU A O 1
ATOM 2200 N N . PRO A 1 274 ? 13.757 4.186 17.421 1.00 77.62 274 PRO A N 1
ATOM 2201 C CA . PRO A 1 274 ? 14.231 4.537 18.753 1.00 77.62 274 PRO A CA 1
ATOM 2202 C C . PRO A 1 274 ? 14.037 6.025 19.041 1.00 77.62 274 PRO A C 1
ATOM 2204 O O . PRO A 1 274 ? 13.849 6.384 20.202 1.00 77.62 274 PRO A O 1
ATOM 2207 N N . PHE A 1 275 ? 14.021 6.884 18.013 1.00 80.75 275 PHE A N 1
ATOM 2208 C CA . PHE A 1 275 ? 13.629 8.285 18.160 1.00 80.75 275 PHE A CA 1
ATOM 2209 C C . PHE A 1 275 ? 12.212 8.385 18.743 1.00 80.75 275 PHE A C 1
ATOM 2211 O O . PHE A 1 275 ? 12.027 9.059 19.755 1.00 80.75 275 PHE A O 1
ATOM 2218 N N . ARG A 1 276 ? 11.234 7.630 18.214 1.00 81.25 276 ARG A N 1
ATOM 2219 C CA . ARG A 1 276 ? 9.890 7.546 18.815 1.00 81.25 276 ARG A CA 1
ATOM 2220 C C . ARG A 1 276 ? 9.958 7.068 20.267 1.00 81.25 276 AR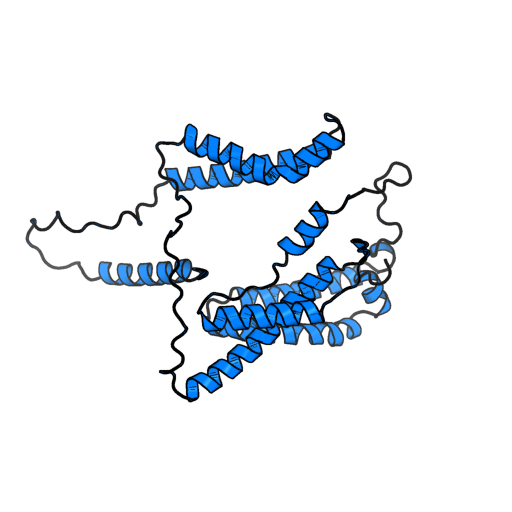G A C 1
ATOM 2222 O O . ARG A 1 276 ? 9.461 7.751 21.153 1.00 81.25 276 ARG A O 1
ATOM 2229 N N . HIS A 1 277 ? 10.592 5.927 20.526 1.00 77.00 277 HIS A N 1
ATOM 2230 C CA . HIS A 1 277 ? 10.569 5.310 21.858 1.00 77.00 277 HIS A CA 1
ATOM 2231 C C . HIS A 1 277 ? 11.339 6.111 22.926 1.00 77.00 277 HIS A C 1
ATOM 2233 O O . HIS A 1 277 ? 11.056 5.974 24.110 1.00 77.00 277 HIS A O 1
ATOM 2239 N N . LYS A 1 278 ? 12.326 6.937 22.557 1.00 78.81 278 LYS A N 1
ATOM 2240 C CA . LYS A 1 278 ? 13.115 7.716 23.529 1.00 78.81 278 LYS A CA 1
ATOM 2241 C C . LYS A 1 278 ? 12.695 9.176 23.645 1.00 78.81 278 LYS A C 1
ATOM 2243 O O . LYS A 1 278 ? 12.759 9.715 24.741 1.00 78.81 278 LYS A O 1
ATOM 2248 N N . ILE A 1 279 ? 12.287 9.826 22.555 1.00 77.38 279 ILE A N 1
ATOM 2249 C CA . ILE A 1 279 ? 12.012 11.273 22.558 1.00 77.38 279 ILE A CA 1
ATOM 2250 C C . ILE A 1 279 ? 10.535 11.562 22.808 1.00 77.38 279 ILE A C 1
ATOM 2252 O O . ILE A 1 279 ? 10.215 12.475 23.564 1.00 77.38 279 ILE A O 1
ATOM 2256 N N . VAL A 1 280 ? 9.619 10.760 22.261 1.00 76.44 280 VAL A N 1
ATOM 2257 C CA . VAL A 1 280 ? 8.176 10.965 22.467 1.00 76.44 280 VAL A CA 1
ATOM 2258 C C . VAL A 1 280 ? 7.751 10.848 23.940 1.00 76.44 280 VAL A C 1
ATOM 2260 O O . VAL A 1 280 ? 7.023 11.742 24.378 1.00 76.44 280 VAL A O 1
ATOM 2263 N N . PRO A 1 281 ? 8.219 9.870 24.748 1.00 77.44 281 PRO A N 1
ATOM 2264 C CA . PRO A 1 281 ? 7.841 9.811 26.165 1.00 77.44 281 PRO A CA 1
ATOM 2265 C C . PRO A 1 281 ? 8.482 10.910 27.027 1.00 77.44 281 PRO A C 1
ATOM 2267 O O . PRO A 1 281 ? 8.038 11.141 28.145 1.00 77.44 281 PRO A O 1
ATOM 2270 N N . VAL A 1 282 ? 9.503 11.616 26.523 1.00 78.50 282 VAL A N 1
ATOM 2271 C CA . VAL A 1 282 ? 10.071 12.797 27.202 1.00 78.50 282 VAL A CA 1
ATOM 2272 C C . VAL A 1 282 ? 9.189 14.032 26.982 1.00 78.50 282 VAL A C 1
ATOM 2274 O O . VAL A 1 282 ? 9.118 14.910 27.837 1.00 78.50 282 VAL A O 1
ATOM 2277 N N . VAL A 1 283 ? 8.495 14.108 25.843 1.00 76.06 283 VAL A N 1
ATOM 2278 C CA . VAL A 1 283 ? 7.660 15.261 25.467 1.00 76.06 283 VAL A CA 1
ATOM 2279 C C . VAL A 1 283 ? 6.192 15.091 25.909 1.00 76.06 283 VAL A C 1
ATOM 2281 O O . VAL A 1 283 ? 5.495 16.075 26.196 1.00 76.06 283 VAL A O 1
ATOM 2284 N N . ILE A 1 284 ? 5.694 13.853 25.988 1.00 79.25 284 ILE A N 1
ATOM 2285 C CA . ILE A 1 284 ? 4.305 13.514 26.335 1.00 79.25 284 ILE A CA 1
ATOM 2286 C C . ILE A 1 284 ? 4.301 12.487 27.465 1.00 79.25 284 ILE A C 1
ATOM 2288 O O . ILE A 1 284 ? 4.954 11.456 27.347 1.00 79.25 284 ILE A O 1
ATOM 2292 N N . ASP A 1 285 ? 3.524 12.737 28.526 1.00 79.44 285 ASP A N 1
ATOM 2293 C CA . ASP A 1 285 ? 3.394 11.775 29.622 1.00 79.44 285 ASP A CA 1
ATOM 2294 C C . ASP A 1 285 ? 2.897 10.423 29.100 1.00 79.44 285 ASP A C 1
ATOM 2296 O O . ASP A 1 285 ? 1.923 10.351 28.343 1.00 79.44 285 ASP A O 1
ATOM 2300 N N . GLN A 1 286 ? 3.532 9.349 29.563 1.00 76.94 286 GLN A N 1
ATOM 2301 C CA . GLN A 1 286 ? 3.287 7.979 29.110 1.00 76.94 286 GLN A CA 1
ATOM 2302 C C . GLN A 1 286 ? 1.811 7.559 29.225 1.00 76.94 286 GLN A C 1
ATOM 2304 O O . GLN A 1 286 ? 1.283 6.903 28.334 1.00 76.94 286 GLN A O 1
ATOM 2309 N N . LYS A 1 287 ? 1.094 8.070 30.236 1.00 76.38 287 LYS A N 1
ATOM 2310 C CA . LYS A 1 287 ? -0.354 7.869 30.410 1.00 76.38 287 LYS A CA 1
ATOM 2311 C C . LYS A 1 287 ? -1.188 8.347 29.213 1.00 76.38 287 LYS A C 1
ATOM 2313 O O . LYS A 1 287 ? -2.189 7.722 28.870 1.00 76.38 287 LYS A O 1
ATOM 2318 N N . TYR A 1 288 ? -0.819 9.475 28.602 1.00 76.19 288 TYR A N 1
ATOM 2319 C CA . TYR A 1 288 ? -1.516 9.985 27.417 1.00 76.19 288 TYR A CA 1
ATOM 2320 C C . TYR A 1 288 ? -1.096 9.227 26.158 1.00 76.19 288 TYR A C 1
ATOM 2322 O O . TYR A 1 288 ? -1.916 9.056 25.263 1.00 76.19 288 TYR A O 1
ATOM 2330 N N . LEU A 1 289 ? 0.152 8.754 26.101 1.00 75.62 289 LEU A N 1
ATOM 2331 C CA . LEU A 1 289 ? 0.663 7.957 24.988 1.00 75.62 289 LEU A CA 1
ATOM 2332 C C . LEU A 1 289 ? -0.039 6.593 24.906 1.00 75.62 289 LEU A C 1
ATOM 2334 O O . LEU A 1 289 ? -0.561 6.247 23.855 1.00 75.62 289 LEU A O 1
ATOM 2338 N N . GLU A 1 290 ? -0.164 5.881 26.027 1.00 76.25 290 GLU A N 1
ATOM 2339 C CA . GLU A 1 290 ? -0.891 4.603 26.113 1.00 76.25 290 GLU A CA 1
ATOM 2340 C C . GLU A 1 290 ? -2.377 4.757 25.747 1.00 76.25 290 GLU A C 1
ATOM 2342 O O . GLU A 1 290 ? -2.972 3.902 25.091 1.00 76.25 290 GLU A O 1
ATOM 2347 N N . ALA A 1 291 ? -2.991 5.883 26.131 1.00 73.62 291 ALA A N 1
ATOM 2348 C CA . ALA A 1 291 ? -4.368 6.193 25.760 1.00 73.62 291 ALA A CA 1
ATOM 2349 C C . ALA A 1 291 ? -4.539 6.540 24.268 1.00 73.62 291 ALA A C 1
ATOM 2351 O O . ALA A 1 291 ? -5.656 6.429 23.763 1.00 73.62 291 ALA A O 1
ATOM 2352 N N . LEU A 1 292 ? -3.473 6.977 23.587 1.00 74.62 292 LEU A N 1
ATOM 2353 C CA . LEU A 1 292 ? -3.458 7.297 22.156 1.00 74.62 292 LEU A CA 1
ATOM 2354 C C . LEU A 1 292 ? -3.115 6.084 21.285 1.00 74.62 292 LEU A C 1
ATOM 2356 O O . LEU A 1 292 ? -3.714 5.931 20.225 1.00 74.62 292 LEU A O 1
ATOM 2360 N N . ASP A 1 293 ? -2.190 5.233 21.732 1.00 73.56 293 ASP A N 1
ATOM 2361 C CA . ASP A 1 293 ? -1.739 4.042 21.000 1.00 73.56 293 ASP A CA 1
ATOM 2362 C C . ASP A 1 293 ? -2.719 2.857 21.129 1.00 73.56 293 ASP A C 1
ATOM 2364 O O . ASP A 1 293 ? -2.668 1.924 20.331 1.00 73.56 293 ASP A O 1
ATOM 2368 N N . GLY A 1 294 ? -3.669 2.915 22.071 1.00 62.84 294 GLY A N 1
ATOM 2369 C CA . GLY A 1 294 ? -4.823 2.011 22.102 1.00 62.84 294 GLY A CA 1
ATOM 2370 C C . GLY A 1 294 ? -4.539 0.597 22.616 1.00 62.84 294 GLY A C 1
ATOM 2371 O O . GLY A 1 294 ? -5.401 -0.260 22.476 1.00 62.84 294 GLY A O 1
ATOM 2372 N N . GLU A 1 295 ? -3.390 0.348 23.259 1.00 52.97 295 GLU A N 1
ATOM 2373 C CA . GLU A 1 295 ? -2.961 -0.988 23.734 1.00 52.97 295 GLU A CA 1
ATOM 2374 C C . GLU A 1 295 ? -3.932 -1.688 24.710 1.00 52.97 295 GLU A C 1
ATOM 2376 O O . GLU A 1 295 ? -3.811 -2.888 24.935 1.00 52.97 295 GLU A O 1
ATOM 2381 N N . ASN A 1 296 ? -4.914 -0.972 25.270 1.00 48.19 296 ASN A N 1
ATOM 2382 C CA . ASN A 1 296 ? -5.881 -1.493 26.246 1.00 48.19 296 ASN A CA 1
ATOM 2383 C C . ASN A 1 296 ? -7.353 -1.405 25.772 1.00 48.19 296 ASN A C 1
ATOM 2385 O O . ASN A 1 296 ? -8.249 -1.210 26.603 1.00 48.19 296 ASN A O 1
ATOM 2389 N N . GLN A 1 297 ? -7.617 -1.468 24.461 1.00 41.78 297 GLN A N 1
ATOM 2390 C CA . GLN A 1 297 ? -8.968 -1.501 23.866 1.00 41.78 297 GLN A CA 1
ATOM 2391 C C . GLN A 1 297 ? -9.153 -2.717 22.962 1.00 41.78 297 GLN A C 1
ATOM 2393 O O . GLN A 1 297 ? -10.281 -3.259 22.981 1.00 41.78 297 GLN A O 1
#

Sequence (297 aa):
MQYNSSVSVESYIYIQNNTSLFANTTNGTENATIFDDLTLTPELICRRESSLLFLLLMLGTVWLAVSLFNFNKTPYLQASKRELLADYALPCAVLLLSFIGSFVFRDIPVEHFRYSAHFEFSRARLEYLPWTAFIACMGLGFSLSLLFFMDQNISAAMVNNPCNKLKKGCAYHLDLFVVGILNGFLSMYGLPWMHGVLPHSPLHVRSLADVEERVDQGHAAYPPNHYIRRCPQRKIHMFTLCQMIQLGLMCFFGFSPWPYVKMVFPVIILLLLPFRHKIVPVVIDQKYLEALDGENQ

Radius of gyration: 26.88 Å; chains: 1; bounding box: 69×45×82 Å

Secondary structure (DSSP, 8-state):
----TTHHHHHHHHHHHHHHHGGG--S--------S-----TT----HHHHHHHHHHHHHHHHHHHHHHHGGG-SSS-HHHHHHHHHTHHHHHHHHHHHHHHHH-TTS-------------PPP--TT--HHHHHHHHHHHHHHHHHHHHHHHHHHHHHT-GGG--SSPP-HHHHHHHHHHHHHHHHHTTPPPP---TTHHHHHHHHTS-----EETTEE---TT-HHHHS-HHHHHHHHHHHHHHHHHHHHHHT-S-HHHHHHHHHHHHHHHHHHHHHHHHHS-HHHHHHHH-TT-

pLDDT: mean 76.17, std 19.39, range [22.75, 96.38]

Organism: NCBI:txid1979941

InterPro domains:
  IPR003020 Bicarbonate transporter, eukaryotic [PTHR11453] (43-220)
  IPR011531 Bicarbonate transporter-like, transmembrane domain [PF00955] (23-220)
  IPR011531 Bicarbonate transporter-like, transmembrane domain [PF00955] (221-296)